Protein AF-A0A915N968-F1 (afdb_monomer)

Secondary structure (DSSP, 8-state):
-----PPPTTTTTTHHHHHHHHHHHSSTTHHHHHHGGG-S---TT----PPPTTSSHHHHHHHHHHHHHHHHHHHHHHS---PPP----HHHHHHHHHHHHHHHHHHHHHHHHHHHHHHHHHHHHHS------------EEEE-TTS-EEEE-----S------PPPPPPPPB-TTT-SBPSEE-TTT--EESSHHHHHHHHHHHHHHHHHHSS-S--------

Organism: Meloidogyne javanica (NCBI:txid6303)

InterPro domains:
  IPR013272 Vps72/YL1, C-terminal [PF08265] (173-201)
  IPR013272 Vps72/YL1, C-terminal [SM00993] (172-201)
  IPR046757 Vps72/YL1, N-terminal [PF05764] (5-59)
  IPR046757 Vps72/YL1, N-terminal [PF05764] (63-140)

Foldseek 3Di:
DDDPDDDDPCPCVCVVVVVVVVVVVVVPPQVVQCPPPPHPDDDPDDDDDDDPPPPCPVVVVVVVVVCVVCVVVVVCVVPPPPPPDDPDDPVRVVVVVVVVVVVVVVVVVVVVVVVVVVVVVVVVVVVPPPDPPPPDQDFDWDQDPVRDTDTPGPPPPPPPPPPPDPPPDDFAAAPPPRHGFPDADPPVRGGHNDPVSVVVVVVVVVVVVVVVPPDDPDPPDPDD

Mean predicted aligned error: 22.7 Å

Structure (mmCIF, N/CA/C/O backbone):
data_AF-A0A915N968-F1
#
_entry.id   AF-A0A915N968-F1
#
loop_
_atom_site.group_PDB
_atom_site.id
_atom_site.type_symbol
_atom_site.label_atom_id
_atom_site.label_alt_id
_atom_site.label_comp_id
_atom_site.label_asym_id
_atom_site.label_entity_id
_atom_site.label_seq_id
_atom_site.pdbx_PDB_ins_code
_atom_site.Cartn_x
_atom_site.Cartn_y
_atom_site.Cartn_z
_atom_site.occupancy
_atom_site.B_iso_or_equiv
_atom_site.auth_seq_id
_atom_site.auth_comp_id
_atom_site.auth_asym_id
_atom_site.auth_atom_id
_atom_site.pdbx_PDB_model_num
ATOM 1 N N . MET A 1 1 ? 1.884 -40.539 34.401 1.00 50.72 1 MET A N 1
ATOM 2 C CA . MET A 1 1 ? 0.466 -40.408 34.812 1.00 50.72 1 MET A CA 1
ATOM 3 C C . MET A 1 1 ? 0.330 -39.145 35.649 1.00 50.72 1 MET A C 1
ATOM 5 O O . MET A 1 1 ? 1.114 -38.974 36.572 1.00 50.72 1 MET A O 1
ATOM 9 N N . VAL A 1 2 ? -0.579 -38.232 35.298 1.00 65.19 2 VAL A N 1
ATOM 10 C CA . VAL A 1 2 ? -0.802 -36.990 36.063 1.00 65.19 2 VAL A CA 1
ATOM 11 C C . VAL A 1 2 ? -1.806 -37.287 37.182 1.00 65.19 2 VAL A C 1
ATOM 13 O O . VAL A 1 2 ? -2.853 -37.861 36.889 1.00 65.19 2 VAL A O 1
ATOM 16 N N . PRO A 1 3 ? -1.521 -36.936 38.448 1.00 71.81 3 PRO A N 1
ATOM 17 C CA . PRO A 1 3 ? -2.416 -37.240 39.559 1.00 71.81 3 PRO A CA 1
ATOM 18 C C . PRO A 1 3 ? -3.743 -36.479 39.426 1.00 71.81 3 PRO A C 1
ATOM 20 O O . PRO A 1 3 ? -3.765 -35.248 39.384 1.00 71.81 3 PRO A O 1
ATOM 23 N N . THR A 1 4 ? -4.857 -37.212 39.400 1.00 79.62 4 THR A N 1
ATOM 24 C CA . THR A 1 4 ? -6.232 -36.688 39.333 1.00 79.62 4 THR A CA 1
ATOM 25 C C . THR A 1 4 ? -6.717 -36.233 40.711 1.00 79.62 4 THR A C 1
ATOM 27 O O . THR A 1 4 ? -7.658 -36.789 41.272 1.00 79.62 4 THR A O 1
ATOM 30 N N . ARG A 1 5 ? -6.042 -35.237 41.295 1.00 84.62 5 ARG A N 1
ATOM 31 C CA . ARG A 1 5 ? -6.455 -34.619 42.565 1.00 84.62 5 ARG A CA 1
ATOM 32 C C . ARG A 1 5 ? -7.069 -33.240 42.340 1.00 84.62 5 ARG A C 1
ATOM 34 O O . ARG A 1 5 ? -6.649 -32.516 41.436 1.00 84.62 5 ARG A O 1
ATOM 41 N N . SER A 1 6 ? -8.012 -32.864 43.202 1.00 82.44 6 SER A N 1
ATOM 42 C CA . SER A 1 6 ? -8.590 -31.515 43.226 1.00 82.44 6 SER A CA 1
ATOM 43 C C . SER A 1 6 ? -7.497 -30.450 43.416 1.00 82.44 6 SER A C 1
ATOM 45 O O . SER A 1 6 ? -6.574 -30.630 44.219 1.00 82.44 6 SER A O 1
ATOM 47 N N . ARG A 1 7 ? -7.559 -29.357 42.642 1.00 85.94 7 ARG A N 1
ATOM 48 C CA . ARG A 1 7 ? -6.603 -28.238 42.711 1.00 85.94 7 ARG A CA 1
ATOM 49 C C . ARG A 1 7 ? -7.112 -27.172 43.678 1.00 85.94 7 ARG A C 1
ATOM 51 O O . ARG A 1 7 ? -8.293 -26.858 43.692 1.00 85.94 7 ARG A O 1
ATOM 58 N N . ARG A 1 8 ? -6.195 -26.589 44.453 1.00 86.31 8 ARG A N 1
ATOM 59 C CA . ARG A 1 8 ? -6.474 -25.417 45.296 1.00 86.31 8 ARG A CA 1
ATOM 60 C C . ARG A 1 8 ? -6.365 -24.148 44.451 1.00 86.31 8 ARG A C 1
ATOM 62 O O . ARG A 1 8 ? -5.399 -24.020 43.704 1.00 86.31 8 ARG A O 1
ATOM 69 N N . GLU A 1 9 ? -7.300 -23.216 44.610 1.00 85.81 9 GLU A N 1
ATOM 70 C CA . GLU A 1 9 ? -7.373 -21.979 43.810 1.00 85.81 9 GLU A CA 1
ATOM 71 C C . GLU A 1 9 ? -6.188 -21.029 44.041 1.00 85.81 9 GLU A C 1
ATOM 73 O O . GLU A 1 9 ? -5.742 -20.346 43.128 1.00 85.81 9 GLU A O 1
ATOM 78 N N . ASN A 1 10 ? -5.631 -21.015 45.253 1.00 85.81 10 ASN A N 1
ATOM 79 C CA . ASN A 1 10 ? -4.554 -20.112 45.667 1.00 85.81 10 ASN A CA 1
ATOM 80 C C . ASN A 1 10 ? -3.161 -20.771 45.702 1.00 85.81 10 ASN A C 1
ATOM 82 O O . ASN A 1 10 ? -2.198 -20.163 46.181 1.00 85.81 10 ASN A O 1
ATOM 86 N N . ALA A 1 11 ? -3.029 -22.015 45.234 1.00 86.88 11 ALA A N 1
ATOM 87 C CA . ALA A 1 11 ? -1.742 -22.699 45.229 1.00 86.88 11 ALA A CA 1
ATOM 88 C C . ALA A 1 11 ? -0.772 -22.016 44.254 1.00 86.88 11 ALA A C 1
ATOM 90 O O . ALA A 1 11 ? -1.052 -21.901 43.067 1.00 86.88 11 ALA A O 1
ATOM 91 N N . GLY A 1 12 ? 0.392 -21.603 44.758 1.00 89.38 12 GLY A N 1
ATOM 92 C CA . GLY A 1 12 ? 1.438 -20.993 43.937 1.00 89.38 12 GLY A CA 1
ATOM 93 C C . GLY A 1 12 ? 1.287 -19.488 43.700 1.00 89.38 12 GLY A C 1
ATOM 94 O O . GLY A 1 12 ? 2.015 -18.955 42.870 1.00 89.38 12 GLY A O 1
ATOM 95 N N . ARG A 1 13 ? 0.414 -18.793 44.447 1.00 90.88 13 ARG A N 1
ATOM 96 C CA . ARG A 1 13 ? 0.145 -17.347 44.294 1.00 90.88 13 ARG A CA 1
ATOM 97 C C . ARG A 1 13 ? 1.405 -16.468 44.218 1.00 90.88 13 ARG A C 1
ATOM 99 O O . ARG A 1 13 ? 1.418 -15.517 43.450 1.00 90.88 13 ARG A O 1
ATOM 106 N N . ASN A 1 14 ? 2.461 -16.828 44.951 1.00 89.69 14 ASN A N 1
ATOM 107 C CA . ASN A 1 14 ? 3.718 -16.069 44.997 1.00 89.69 14 ASN A CA 1
ATOM 108 C C . ASN A 1 14 ? 4.905 -16.821 44.366 1.00 89.69 14 ASN A C 1
ATOM 110 O O . ASN A 1 14 ? 6.025 -16.322 44.391 1.00 89.69 14 ASN A O 1
ATOM 114 N N . MET A 1 15 ? 4.690 -18.013 43.789 1.00 87.44 15 MET A N 1
ATOM 115 C CA . MET A 1 15 ? 5.777 -18.805 43.191 1.00 87.44 15 MET A CA 1
ATOM 116 C C . MET A 1 15 ? 6.421 -18.080 42.014 1.00 87.44 15 MET A C 1
ATOM 118 O O . MET A 1 15 ? 7.631 -18.138 41.848 1.00 87.44 15 MET A O 1
ATOM 122 N N . GLN A 1 16 ? 5.622 -17.358 41.230 1.00 85.75 16 GLN A N 1
ATOM 123 C CA . GLN A 1 16 ? 6.125 -16.568 40.114 1.00 85.75 16 GLN A CA 1
ATOM 124 C C . GLN A 1 16 ? 7.056 -15.440 40.580 1.00 85.75 16 GLN A C 1
ATOM 126 O O . GLN A 1 16 ? 8.112 -15.249 39.988 1.00 85.75 16 GLN A O 1
ATOM 131 N N . GLN A 1 17 ? 6.700 -14.743 41.663 1.00 88.12 17 GLN A N 1
ATOM 132 C CA . GLN A 1 17 ? 7.535 -13.682 42.235 1.00 88.12 17 GLN A CA 1
ATOM 133 C C . GLN A 1 17 ? 8.834 -14.242 42.819 1.00 88.12 17 GLN A C 1
ATOM 135 O O . GLN A 1 17 ? 9.889 -13.655 42.622 1.00 88.12 17 GLN A O 1
ATOM 140 N N . LEU A 1 18 ? 8.773 -15.398 43.487 1.00 85.31 18 LEU A N 1
ATOM 141 C CA . LEU A 1 18 ? 9.958 -16.050 44.050 1.00 85.31 18 LEU A CA 1
ATOM 142 C C . LEU A 1 18 ? 10.923 -16.522 42.959 1.00 85.31 18 LEU A C 1
ATOM 144 O O . LEU A 1 18 ? 12.123 -16.312 43.076 1.00 85.31 18 LEU A O 1
ATOM 148 N N . ILE A 1 19 ? 10.396 -17.109 41.879 1.00 83.44 19 ILE A N 1
ATOM 149 C CA . ILE A 1 19 ? 11.193 -17.510 40.713 1.00 83.44 19 ILE A CA 1
ATOM 150 C C . ILE A 1 19 ? 11.844 -16.279 40.072 1.00 83.44 19 ILE A C 1
ATOM 152 O O . ILE A 1 19 ? 13.041 -16.300 39.819 1.00 83.44 19 ILE A O 1
ATOM 156 N N . GLN A 1 20 ? 11.093 -15.191 39.867 1.00 80.25 20 GLN A N 1
ATOM 157 C CA . GLN A 1 20 ? 11.646 -13.934 39.349 1.00 80.25 20 GLN A CA 1
ATOM 158 C C . GLN A 1 20 ? 12.729 -13.361 40.270 1.00 80.25 20 GLN A C 1
ATOM 160 O O . GLN A 1 20 ? 13.780 -12.957 39.797 1.00 80.25 20 GLN A O 1
ATOM 165 N N . GLN A 1 21 ? 12.530 -13.384 41.588 1.00 80.31 21 GLN A N 1
ATOM 166 C CA . GLN A 1 21 ? 13.525 -12.903 42.545 1.00 80.31 21 GLN A CA 1
ATOM 167 C C . GLN A 1 21 ? 14.803 -13.757 42.546 1.00 80.31 21 GLN A C 1
ATOM 169 O O . GLN A 1 21 ? 15.892 -13.218 42.732 1.00 80.31 21 GLN A O 1
ATOM 174 N N . GLN A 1 22 ? 14.680 -15.072 42.340 1.00 74.81 22 GLN A N 1
ATOM 175 C CA . GLN A 1 22 ? 15.817 -15.982 42.193 1.00 74.81 22 GLN A CA 1
ATOM 176 C C . GLN A 1 22 ? 16.601 -15.669 40.910 1.00 74.81 22 GLN A C 1
ATOM 178 O O . GLN A 1 22 ? 17.815 -15.511 40.956 1.00 74.81 22 GLN A O 1
ATOM 183 N N . LEU A 1 23 ? 15.884 -15.478 39.798 1.00 68.69 23 LEU A N 1
ATOM 184 C CA . LEU A 1 23 ? 16.454 -15.144 38.492 1.00 68.69 23 LEU A CA 1
ATOM 185 C C . LEU A 1 23 ? 17.131 -13.765 38.470 1.00 68.69 23 LEU A C 1
ATOM 187 O O . LEU A 1 23 ? 18.167 -13.616 37.832 1.00 68.69 23 LEU A O 1
ATOM 191 N N . ASN A 1 24 ? 16.587 -12.783 39.194 1.00 65.25 24 ASN A N 1
ATOM 192 C CA . ASN A 1 24 ? 17.197 -11.459 39.352 1.00 65.25 24 ASN A CA 1
ATOM 193 C C . ASN A 1 24 ? 18.453 -11.503 40.248 1.00 65.25 24 ASN A C 1
ATOM 195 O O . ASN A 1 24 ? 19.336 -10.668 40.126 1.00 65.25 24 ASN A O 1
ATOM 199 N N . LYS A 1 25 ? 18.564 -12.469 41.173 1.00 62.88 25 LYS A N 1
ATOM 200 C CA . LYS A 1 25 ? 19.785 -12.667 41.979 1.00 62.88 25 LYS A CA 1
ATOM 201 C C . LYS A 1 25 ? 20.896 -13.385 41.213 1.00 62.88 25 LYS A C 1
ATOM 203 O O . LYS A 1 25 ? 22.060 -13.220 41.562 1.00 62.88 25 LYS A O 1
ATOM 208 N N . GLU A 1 26 ? 20.540 -14.186 40.212 1.00 57.16 26 GLU A N 1
ATOM 209 C CA . GLU A 1 26 ? 21.471 -14.991 39.412 1.00 57.16 26 GLU A CA 1
ATOM 210 C C . GLU A 1 26 ? 22.009 -14.250 38.170 1.00 57.16 26 GLU A C 1
ATOM 212 O O . GLU A 1 26 ? 22.758 -14.831 37.400 1.00 57.16 26 GLU A O 1
ATOM 217 N N . GLY A 1 27 ? 21.715 -12.953 37.994 1.00 53.94 27 GLY A N 1
ATOM 218 C CA . GLY A 1 27 ? 22.382 -12.062 37.026 1.00 53.94 27 GLY A CA 1
ATOM 219 C C . GLY A 1 27 ? 22.059 -12.296 35.542 1.00 53.94 27 GLY A C 1
ATOM 220 O O . GLY A 1 27 ? 22.274 -11.405 34.726 1.00 53.94 27 GLY A O 1
ATOM 221 N N . ASP A 1 28 ? 21.472 -13.439 35.189 1.00 54.16 28 ASP A N 1
ATOM 222 C CA . ASP A 1 28 ? 21.276 -13.853 33.793 1.00 54.16 28 ASP A CA 1
ATOM 223 C C . ASP A 1 28 ? 20.180 -13.073 33.036 1.00 54.16 28 ASP A C 1
ATOM 225 O O . ASP A 1 28 ? 20.108 -13.146 31.810 1.00 54.16 28 ASP A O 1
ATOM 229 N N . ASN A 1 29 ? 19.318 -12.309 33.723 1.00 54.12 29 ASN A N 1
ATOM 230 C CA . ASN A 1 29 ? 18.236 -11.535 33.082 1.00 54.12 29 ASN A CA 1
ATOM 231 C C . ASN A 1 29 ? 18.384 -10.010 33.213 1.00 54.12 29 ASN A C 1
ATOM 233 O O . ASN A 1 29 ? 17.626 -9.264 32.585 1.00 54.12 29 ASN A O 1
ATOM 237 N N . ASP A 1 30 ? 19.370 -9.539 33.975 1.00 62.28 30 ASP A N 1
ATOM 238 C CA . ASP A 1 30 ? 19.540 -8.112 34.257 1.00 62.28 30 ASP A CA 1
ATOM 239 C C . ASP A 1 30 ? 20.295 -7.386 33.141 1.00 62.28 30 ASP A C 1
ATOM 241 O O . ASP A 1 30 ? 20.136 -6.178 32.972 1.00 62.28 30 ASP A O 1
ATOM 245 N N . GLU A 1 31 ? 21.066 -8.099 32.316 1.00 73.25 31 GLU A N 1
ATOM 246 C CA . GLU A 1 31 ? 21.814 -7.479 31.220 1.00 73.25 31 GLU A CA 1
ATOM 247 C C . GLU A 1 31 ? 20.869 -6.885 30.160 1.00 73.25 31 GLU A C 1
ATOM 249 O O . GLU A 1 31 ? 21.033 -5.734 29.756 1.00 73.25 31 GLU A O 1
ATOM 254 N N . PHE A 1 32 ? 19.794 -7.598 29.802 1.00 77.44 32 PHE A N 1
ATOM 255 C CA . PHE A 1 32 ? 18.806 -7.117 28.830 1.00 77.44 32 PHE A CA 1
ATOM 256 C C . PHE A 1 32 ? 18.084 -5.845 29.310 1.00 77.44 32 PHE A C 1
ATOM 258 O O . PHE A 1 32 ? 18.014 -4.858 28.578 1.00 77.44 32 PHE A O 1
ATOM 265 N N . TYR A 1 33 ? 17.586 -5.837 30.551 1.00 72.81 33 TYR A N 1
ATOM 266 C CA . TYR A 1 33 ? 16.884 -4.681 31.128 1.00 72.81 33 TYR A CA 1
ATOM 267 C C . TYR A 1 33 ? 17.823 -3.560 31.594 1.00 72.81 33 TYR A C 1
ATOM 269 O O . TYR A 1 33 ? 17.372 -2.442 31.827 1.00 72.81 33 TYR A O 1
ATOM 277 N N . SER A 1 34 ? 19.126 -3.819 31.700 1.00 79.50 34 SER A N 1
ATOM 278 C CA . SER A 1 34 ? 20.135 -2.782 31.935 1.00 79.50 34 SER A CA 1
ATOM 279 C C . SER A 1 34 ? 20.645 -2.122 30.650 1.00 79.50 34 SER A C 1
ATOM 281 O O . SER A 1 34 ? 21.111 -0.990 30.706 1.00 79.50 34 SER A O 1
ATOM 283 N N . ALA A 1 35 ? 20.540 -2.789 29.496 1.00 81.56 35 ALA A N 1
ATOM 284 C CA . ALA A 1 35 ? 21.045 -2.273 28.223 1.00 81.56 35 ALA A CA 1
ATOM 285 C C . ALA A 1 35 ? 19.956 -1.619 27.353 1.00 81.56 35 ALA A C 1
ATOM 287 O O . ALA A 1 35 ? 20.212 -0.636 26.653 1.00 81.56 35 ALA A O 1
ATOM 288 N N . ILE A 1 36 ? 18.732 -2.153 27.364 1.00 82.12 36 ILE A N 1
ATOM 289 C CA . ILE A 1 36 ? 17.648 -1.667 26.505 1.00 82.12 36 ILE A CA 1
ATOM 290 C C . ILE A 1 36 ? 17.076 -0.346 27.050 1.00 82.12 36 ILE A C 1
ATOM 292 O O . ILE A 1 36 ? 16.766 -0.230 28.231 1.00 82.12 36 ILE A O 1
ATOM 296 N N . TYR A 1 37 ? 16.942 0.654 26.169 1.00 80.44 37 TYR A N 1
ATOM 297 C CA . TYR A 1 37 ? 16.492 2.025 26.478 1.00 80.44 37 TYR A CA 1
ATOM 298 C C . TYR A 1 37 ? 17.327 2.775 27.534 1.00 80.44 37 TYR A C 1
ATOM 300 O O . TYR A 1 37 ? 16.815 3.676 28.185 1.00 80.44 37 TYR A O 1
ATOM 308 N N . GLY A 1 38 ? 18.617 2.446 27.675 1.00 79.75 38 GLY A N 1
ATOM 309 C CA . GLY A 1 38 ? 19.510 3.113 28.635 1.00 79.75 38 GLY A CA 1
ATOM 310 C C . GLY A 1 38 ? 19.522 2.485 30.030 1.00 79.75 38 GLY A C 1
ATOM 311 O O . GLY A 1 38 ? 20.263 2.950 30.890 1.00 79.75 38 GLY A O 1
ATOM 312 N N . GLY A 1 39 ? 18.770 1.398 30.222 1.00 82.12 39 GLY A N 1
ATOM 313 C CA . GLY A 1 39 ? 18.729 0.645 31.466 1.00 82.12 39 GLY A CA 1
ATOM 314 C C . GLY A 1 39 ? 17.674 1.159 32.432 1.00 82.12 39 GLY A C 1
ATOM 315 O O . GLY A 1 39 ? 17.603 2.342 32.735 1.00 82.12 39 GLY A O 1
ATOM 316 N N . PHE A 1 40 ? 16.864 0.248 32.960 1.00 79.75 40 PHE A N 1
ATOM 317 C CA . PHE A 1 40 ? 15.768 0.567 33.881 1.00 79.75 40 PHE A CA 1
ATOM 318 C C . PHE A 1 40 ? 16.245 0.729 35.339 1.00 79.75 40 PHE A C 1
ATOM 320 O O . PHE A 1 40 ? 15.603 0.232 36.263 1.00 79.75 40 PHE A O 1
ATOM 327 N N . LYS A 1 41 ? 17.402 1.367 35.556 1.00 79.00 41 LYS A N 1
ATOM 328 C CA . LYS A 1 41 ? 17.907 1.686 36.900 1.00 79.00 41 LYS A CA 1
ATOM 329 C C . LYS A 1 41 ? 17.490 3.106 37.263 1.00 79.00 41 LYS A C 1
ATOM 331 O O . LYS A 1 41 ? 17.606 3.996 36.430 1.00 79.00 41 LYS A O 1
ATOM 336 N N . GLU A 1 42 ? 17.041 3.303 38.498 1.00 79.44 42 GLU A N 1
ATOM 337 C CA . GLU A 1 42 ? 16.799 4.643 39.039 1.00 79.44 42 GLU A CA 1
ATOM 338 C C . GLU A 1 42 ? 18.125 5.422 39.050 1.00 79.44 42 GLU A C 1
ATOM 340 O O . GLU A 1 42 ? 19.158 4.895 39.475 1.00 79.44 42 GLU A O 1
ATOM 345 N N . VAL A 1 43 ? 18.108 6.647 38.524 1.00 80.88 43 VAL A N 1
ATOM 346 C CA . VAL A 1 43 ? 19.278 7.530 38.420 1.00 80.88 43 VAL A CA 1
ATOM 347 C C . VAL A 1 43 ? 19.108 8.668 39.423 1.00 80.88 43 VAL A C 1
ATOM 349 O O . VAL A 1 43 ? 18.010 9.192 39.574 1.00 80.88 43 VAL A O 1
ATOM 352 N N . ASP A 1 44 ? 20.191 9.094 40.079 1.00 79.06 44 ASP A N 1
ATOM 353 C CA . ASP A 1 44 ? 20.172 10.101 41.158 1.00 79.06 44 ASP A CA 1
ATOM 354 C C . ASP A 1 44 ? 19.693 11.520 40.731 1.00 79.06 44 ASP A C 1
ATOM 356 O O . ASP A 1 44 ? 19.705 12.444 41.543 1.00 79.06 44 ASP A O 1
ATOM 360 N N . GLN A 1 45 ? 19.286 11.716 39.467 1.00 79.25 45 GLN A N 1
ATOM 361 C CA . GLN A 1 45 ? 18.798 12.974 38.870 1.00 79.25 45 GLN A CA 1
ATOM 362 C C . GLN A 1 45 ? 17.679 12.720 37.835 1.00 79.25 45 GLN A C 1
ATOM 364 O O . GLN A 1 45 ? 17.721 13.249 36.725 1.00 79.25 45 GLN A O 1
ATOM 369 N N . ASP A 1 46 ? 16.718 11.853 38.155 1.00 86.25 46 ASP A N 1
ATOM 370 C CA . ASP A 1 46 ? 15.540 11.611 37.310 1.00 86.25 46 ASP A CA 1
ATOM 371 C C . ASP A 1 46 ? 14.395 12.548 37.742 1.00 86.25 46 ASP A C 1
ATOM 373 O O . ASP A 1 46 ? 13.611 12.227 38.637 1.00 86.25 46 ASP A O 1
ATOM 377 N N . ASP A 1 47 ? 14.370 13.760 37.177 1.00 87.00 47 ASP A N 1
ATOM 378 C CA . ASP A 1 47 ? 13.295 14.734 37.407 1.00 87.00 47 ASP A CA 1
ATOM 379 C C . ASP A 1 47 ? 11.986 14.282 36.727 1.00 87.00 47 ASP A C 1
ATOM 381 O O . ASP A 1 47 ? 11.995 13.622 35.684 1.00 87.00 47 ASP A O 1
ATOM 385 N N . ASP A 1 48 ? 10.837 14.682 37.286 1.00 88.69 48 ASP A N 1
ATOM 386 C CA . ASP A 1 48 ? 9.526 14.384 36.701 1.00 88.69 48 ASP A CA 1
ATOM 387 C C . ASP A 1 48 ? 9.432 14.887 35.244 1.00 88.69 48 ASP A C 1
ATOM 389 O O . ASP A 1 48 ? 9.821 16.009 34.916 1.00 88.69 48 ASP A O 1
ATOM 393 N N . PHE A 1 49 ? 8.860 14.073 34.349 1.00 85.62 49 PHE A N 1
ATOM 394 C CA . PHE A 1 49 ? 8.749 14.410 32.926 1.00 85.62 49 PHE A CA 1
ATOM 395 C C . PHE A 1 49 ? 7.954 15.707 32.681 1.00 85.62 49 PHE A C 1
ATOM 397 O O . PHE A 1 49 ? 6.734 15.756 32.866 1.00 85.62 49 PHE A O 1
ATOM 404 N N . GLU A 1 50 ? 8.619 16.729 32.137 1.00 80.31 50 GLU A N 1
ATOM 405 C CA . GLU A 1 50 ? 7.966 17.925 31.605 1.00 80.31 50 GLU A CA 1
ATOM 406 C C . GLU A 1 50 ? 7.623 17.756 30.119 1.00 80.31 50 GLU A C 1
ATOM 408 O O . GLU A 1 50 ? 8.473 17.529 29.256 1.00 80.31 50 GLU A O 1
ATOM 413 N N . SER A 1 51 ? 6.338 17.892 29.793 1.00 73.56 51 SER A N 1
ATOM 414 C CA . SER A 1 51 ? 5.875 17.792 28.408 1.00 73.56 51 SER A CA 1
ATOM 415 C C . SER A 1 51 ? 6.343 18.995 27.571 1.00 73.56 51 SER A C 1
ATOM 417 O O . SER A 1 51 ? 6.191 20.134 28.017 1.00 73.56 51 SER A O 1
ATOM 419 N N . PRO A 1 52 ? 6.815 18.796 26.321 1.00 76.31 52 PRO A N 1
ATOM 420 C CA . PRO A 1 52 ? 7.188 19.896 25.436 1.00 76.31 52 PRO A CA 1
ATOM 421 C C . PRO A 1 52 ? 6.028 20.883 25.201 1.00 76.31 52 PRO A C 1
ATOM 423 O O . PRO A 1 52 ? 4.872 20.447 25.077 1.00 76.31 52 PRO A O 1
ATOM 426 N N . PRO A 1 53 ? 6.321 22.190 25.039 1.00 63.56 53 PRO A N 1
ATOM 427 C CA . PRO A 1 53 ? 5.331 23.274 25.068 1.00 63.56 53 PRO A CA 1
ATOM 428 C C . PRO A 1 53 ? 4.237 23.211 23.985 1.00 63.56 53 PRO A C 1
ATOM 430 O O . PRO A 1 53 ? 3.230 23.895 24.119 1.00 63.56 53 PRO A O 1
ATOM 433 N N . HIS A 1 54 ? 4.369 22.359 22.962 1.00 55.25 54 HIS A N 1
ATOM 434 C CA . HIS A 1 54 ? 3.413 22.234 21.849 1.00 55.25 54 HIS A CA 1
ATOM 435 C C . HIS A 1 54 ? 2.628 20.913 21.794 1.00 55.25 54 HIS A C 1
ATOM 437 O O . HIS A 1 54 ? 1.883 20.684 20.846 1.00 55.25 54 HIS A O 1
ATOM 443 N N . SER A 1 55 ? 2.739 20.040 22.801 1.00 54.19 55 SER A N 1
ATOM 444 C CA . SER A 1 55 ? 1.907 18.819 22.875 1.00 54.19 55 SER A CA 1
ATOM 445 C C . SER A 1 55 ? 0.517 19.055 23.487 1.00 54.19 55 SER A C 1
ATOM 447 O O . SER A 1 55 ? -0.348 18.187 23.418 1.00 54.19 55 SER A O 1
ATOM 449 N N . SER A 1 56 ? 0.287 20.241 24.065 1.00 54.66 56 SER A N 1
ATOM 450 C CA . SER A 1 56 ? -0.896 20.547 24.880 1.00 54.66 56 SER A CA 1
ATOM 451 C C . SER A 1 56 ? -1.914 21.478 24.218 1.00 54.66 56 SER A C 1
ATOM 453 O O . SER A 1 56 ? -3.007 21.654 24.759 1.00 54.66 56 SER A O 1
ATOM 455 N N . ASP A 1 57 ? -1.610 22.037 23.045 1.00 58.88 57 ASP A N 1
ATOM 456 C CA . ASP A 1 57 ? -2.527 22.953 22.361 1.00 58.88 57 ASP A CA 1
ATOM 457 C C . ASP A 1 57 ? -3.795 22.221 21.890 1.00 58.88 57 ASP A C 1
ATOM 459 O O . ASP A 1 57 ? -4.904 22.703 22.117 1.00 58.88 57 ASP A O 1
ATOM 463 N N . ASP A 1 58 ? -3.663 21.005 21.352 1.00 63.00 58 ASP A N 1
ATOM 464 C CA . ASP A 1 58 ? -4.807 20.204 20.895 1.00 63.00 58 ASP A CA 1
ATOM 465 C C . ASP A 1 58 ? -5.680 19.686 22.048 1.00 63.00 58 ASP A C 1
ATOM 467 O O . ASP A 1 58 ? -6.911 19.653 21.946 1.00 63.00 58 ASP A O 1
ATOM 471 N N . GLU A 1 59 ? -5.073 19.287 23.165 1.00 60.22 59 GLU A N 1
ATOM 472 C CA . GLU A 1 59 ? -5.807 18.735 24.305 1.00 60.22 59 GLU A CA 1
ATOM 473 C C . GLU A 1 59 ? -6.492 19.833 25.127 1.00 60.22 59 GLU A C 1
ATOM 475 O O . GLU A 1 59 ? -7.674 19.709 25.466 1.00 60.22 59 GLU A O 1
ATOM 480 N N . ARG A 1 60 ? -5.811 20.967 25.351 1.00 62.31 60 ARG A N 1
ATOM 481 C CA . ARG A 1 60 ? -6.415 22.149 25.986 1.00 62.31 60 ARG A CA 1
ATOM 482 C C . ARG A 1 60 ? -7.522 22.741 25.124 1.00 62.31 60 ARG A C 1
ATOM 484 O O . ARG A 1 60 ? -8.548 23.151 25.667 1.00 62.31 60 ARG A O 1
ATOM 491 N N . LEU A 1 61 ? -7.368 22.755 23.797 1.00 65.94 61 LEU A N 1
ATOM 492 C CA . LEU A 1 61 ? -8.414 23.218 22.885 1.00 65.94 61 LEU A CA 1
ATOM 493 C C . LEU A 1 61 ? -9.651 22.313 22.951 1.00 65.94 61 LEU A C 1
ATOM 495 O O . LEU A 1 61 ? -10.768 22.819 23.052 1.00 65.94 61 LEU A O 1
ATOM 499 N N . ARG A 1 62 ? -9.467 20.986 22.974 1.00 64.38 62 ARG A N 1
ATOM 500 C CA . ARG A 1 62 ? -10.571 20.024 23.140 1.00 64.38 62 ARG A CA 1
ATOM 501 C C . ARG A 1 62 ? -11.272 20.175 24.485 1.00 64.38 62 ARG A C 1
ATOM 503 O O . ARG A 1 62 ? -12.499 20.214 24.518 1.00 64.38 62 ARG A O 1
ATOM 510 N N . GLN A 1 63 ? -10.525 20.310 25.581 1.00 60.75 63 GLN A N 1
ATOM 511 C CA . GLN A 1 63 ? -11.103 20.543 26.910 1.00 60.75 63 GLN A CA 1
ATOM 512 C C . GLN A 1 63 ? -11.870 21.867 26.971 1.00 60.75 63 GLN A C 1
ATOM 514 O O . GLN A 1 63 ? -12.983 21.916 27.496 1.00 60.75 63 GLN A O 1
ATOM 519 N N . LYS A 1 64 ? -11.325 22.929 26.369 1.00 68.6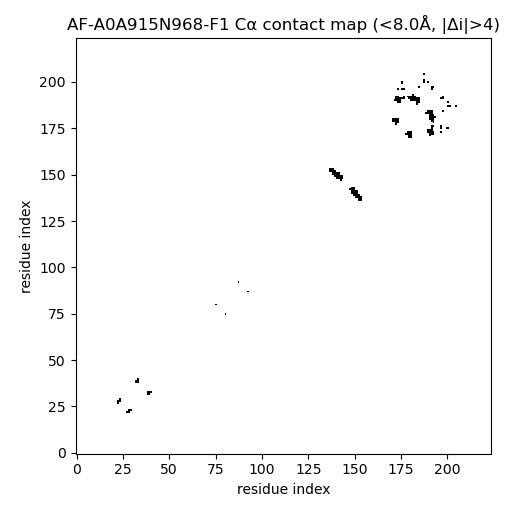9 64 LYS A N 1
ATOM 520 C CA . LYS A 1 64 ? -11.983 24.235 26.292 1.00 68.69 64 LYS A CA 1
ATOM 521 C C . LYS A 1 64 ? -13.274 24.163 25.480 1.00 68.69 64 LYS A C 1
ATOM 523 O O . LYS A 1 64 ? -14.288 24.647 25.963 1.00 68.69 64 LYS A O 1
ATOM 528 N N . GLN A 1 65 ? -13.270 23.492 24.326 1.00 69.75 65 GLN A N 1
ATOM 529 C CA . GLN A 1 65 ? -14.458 23.284 23.485 1.00 69.75 65 GLN A CA 1
ATOM 530 C C . GLN A 1 65 ? -15.531 22.416 24.161 1.00 69.75 65 GLN A C 1
ATOM 532 O O . GLN A 1 65 ? -16.721 22.702 24.027 1.00 69.75 65 GLN A O 1
ATOM 537 N N . MET A 1 66 ? -15.128 21.378 24.901 1.00 58.78 66 MET A N 1
ATOM 538 C CA . MET A 1 66 ? -16.033 20.540 25.701 1.00 58.78 66 MET A CA 1
ATOM 539 C C . MET A 1 66 ? -16.723 21.367 26.789 1.00 58.78 66 MET A C 1
ATOM 541 O O . MET A 1 66 ? -17.948 21.366 26.887 1.00 58.78 66 MET A O 1
ATOM 545 N N . LEU A 1 67 ? -15.947 22.151 27.546 1.00 62.34 67 LEU A N 1
ATOM 546 C CA . LEU A 1 67 ? -16.483 23.077 28.541 1.00 62.34 67 LEU A CA 1
ATOM 547 C C . LEU A 1 67 ? -17.373 24.138 27.885 1.00 62.34 67 LEU A C 1
ATOM 549 O O . LEU A 1 67 ? -18.388 24.499 28.456 1.00 62.34 67 LEU A O 1
ATOM 553 N N . GLU A 1 68 ? -17.046 24.606 26.679 1.00 70.00 68 GLU A N 1
ATOM 554 C CA . GLU A 1 68 ? -17.844 25.576 25.921 1.00 70.00 68 GLU A CA 1
ATOM 555 C C . GLU A 1 68 ? -19.212 25.038 25.485 1.00 70.00 68 GLU A C 1
ATOM 557 O O . GLU A 1 68 ? -20.199 25.766 25.588 1.00 70.00 68 GLU A O 1
ATOM 562 N N . ARG A 1 69 ? -19.285 23.770 25.052 1.00 65.56 69 ARG A N 1
ATOM 563 C CA . ARG A 1 69 ? -20.550 23.089 24.713 1.00 65.56 69 ARG A CA 1
ATOM 564 C C . ARG A 1 69 ? -21.430 22.879 25.940 1.00 65.56 69 ARG A C 1
ATOM 566 O O . ARG A 1 69 ? -22.635 23.107 25.863 1.00 65.56 69 ARG A O 1
ATOM 573 N N . ASP A 1 70 ? -20.821 22.512 27.064 1.00 64.56 70 ASP A N 1
ATOM 574 C CA . ASP A 1 70 ? -21.538 22.131 28.283 1.00 64.56 70 ASP A CA 1
ATOM 575 C 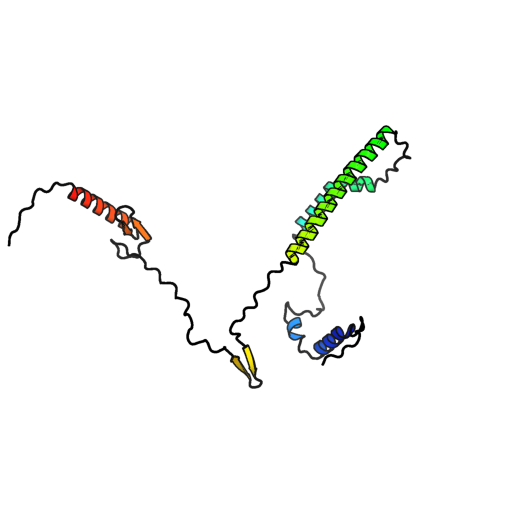C . ASP A 1 70 ? -21.590 23.254 29.334 1.00 64.56 70 ASP A C 1
ATOM 577 O O . ASP A 1 70 ? -22.064 23.041 30.452 1.00 64.56 70 ASP A O 1
ATOM 581 N N . LYS A 1 71 ? -21.169 24.479 28.985 1.00 67.38 71 LYS A N 1
ATOM 582 C CA . LYS A 1 71 ? -21.230 25.682 29.843 1.00 67.38 71 LYS A CA 1
ATOM 583 C C . LYS A 1 71 ? -22.619 25.859 30.452 1.00 67.38 71 LYS A C 1
ATOM 585 O O . LYS A 1 71 ? -22.747 26.111 31.646 1.00 67.38 71 LYS A O 1
ATOM 590 N N . ASN A 1 72 ? -23.660 25.634 29.655 1.00 63.09 72 ASN A N 1
ATOM 591 C CA . ASN A 1 72 ? -25.047 25.730 30.109 1.00 63.09 72 ASN A CA 1
ATOM 592 C C . ASN A 1 72 ? -25.414 24.630 31.119 1.00 63.09 72 ASN A C 1
ATOM 594 O O . ASN A 1 72 ? -26.151 24.893 32.066 1.00 63.09 72 ASN A O 1
ATOM 598 N N . TRP A 1 73 ? -24.873 23.418 30.961 1.00 62.31 73 TRP A N 1
ATOM 599 C CA . TRP A 1 73 ? -25.085 22.307 31.893 1.00 62.31 73 TRP A CA 1
ATOM 600 C C . TRP A 1 73 ? -24.340 22.520 33.219 1.00 62.31 73 TRP A C 1
ATOM 602 O O . TRP A 1 73 ? -24.905 22.299 34.291 1.00 62.31 73 TRP A O 1
ATOM 612 N N . ALA A 1 74 ? -23.104 23.022 33.162 1.00 63.31 74 ALA A N 1
ATOM 613 C CA . ALA A 1 74 ? -22.319 23.360 34.347 1.00 63.31 74 ALA A CA 1
ATOM 614 C C . ALA A 1 74 ? -22.949 24.518 35.148 1.00 63.31 74 ALA A C 1
ATOM 616 O O . ALA A 1 74 ? -23.080 24.421 36.370 1.00 63.31 74 ALA A O 1
ATOM 617 N N . ILE A 1 75 ? -23.418 25.573 34.468 1.00 63.06 75 ILE A N 1
ATOM 618 C CA . ILE A 1 75 ? -24.108 26.715 35.094 1.00 63.06 75 ILE A CA 1
ATOM 619 C C . ILE A 1 75 ? -25.432 26.275 35.738 1.00 63.06 75 ILE A C 1
ATOM 621 O O . ILE A 1 75 ? -25.710 26.658 36.873 1.00 63.06 75 ILE A O 1
ATOM 625 N N . ALA A 1 76 ? -26.216 25.417 35.076 1.00 61.53 76 ALA A N 1
ATOM 626 C CA . ALA A 1 76 ? -27.474 24.886 35.615 1.00 61.53 76 ALA A CA 1
ATOM 627 C C . ALA A 1 76 ? -27.294 23.986 36.854 1.00 61.53 76 ALA A C 1
ATOM 629 O O . ALA A 1 76 ? -28.238 23.795 37.615 1.00 61.53 76 ALA A O 1
ATOM 630 N N . ARG A 1 77 ? -26.097 23.423 37.065 1.00 61.31 77 ARG A N 1
ATOM 631 C CA . ARG A 1 77 ? -25.782 22.571 38.223 1.00 61.31 77 ARG A CA 1
ATOM 632 C C . ARG A 1 77 ? -25.253 23.363 39.421 1.00 61.31 77 ARG A C 1
ATOM 634 O O . ARG A 1 77 ? -25.530 22.992 40.560 1.00 61.31 77 ARG A O 1
ATOM 641 N N . ILE A 1 78 ? -24.485 24.425 39.165 1.00 61.81 78 ILE A N 1
ATOM 642 C CA . ILE A 1 78 ? -23.941 25.327 40.196 1.00 61.81 78 ILE A CA 1
ATOM 643 C C . ILE A 1 78 ? -25.041 26.243 40.732 1.00 61.81 78 ILE A C 1
ATOM 645 O O . ILE A 1 78 ? -25.187 26.394 41.947 1.00 61.81 78 ILE A O 1
ATOM 649 N N . ASN A 1 79 ? -25.867 26.786 39.837 1.00 66.56 79 ASN A N 1
ATOM 650 C CA . ASN A 1 79 ? -27.111 27.432 40.213 1.00 66.56 79 ASN A CA 1
ATOM 651 C C . ASN A 1 79 ? -28.075 26.332 40.653 1.00 66.56 79 ASN A C 1
ATOM 653 O O . ASN A 1 79 ? -28.827 25.812 39.836 1.00 66.56 79 ASN A O 1
ATOM 657 N N . LYS A 1 80 ? -28.040 25.939 41.931 1.00 54.66 80 LYS A N 1
ATOM 658 C CA . LYS A 1 80 ? -29.068 25.100 42.564 1.00 54.66 80 LYS A CA 1
ATOM 659 C C . LYS A 1 80 ? -30.421 25.824 42.500 1.00 54.66 80 LYS A C 1
ATOM 661 O O . LYS A 1 80 ? -30.903 26.329 43.509 1.00 54.66 80 LYS A O 1
ATOM 666 N N . MET A 1 81 ? -31.029 25.908 41.320 1.00 53.53 81 MET A N 1
ATOM 667 C CA . MET A 1 81 ? -32.417 26.307 41.160 1.00 53.53 81 MET A CA 1
ATOM 668 C C . MET A 1 81 ? -33.233 25.267 41.914 1.00 53.53 81 MET A C 1
ATOM 670 O O . MET A 1 81 ? -33.360 24.124 41.473 1.00 53.53 81 MET A O 1
ATOM 674 N N . SER A 1 82 ? -33.735 25.642 43.091 1.00 58.38 82 SER A N 1
ATOM 675 C CA . SER A 1 82 ? -34.737 24.845 43.775 1.00 58.38 82 SER A CA 1
ATOM 676 C C . SER A 1 82 ? -3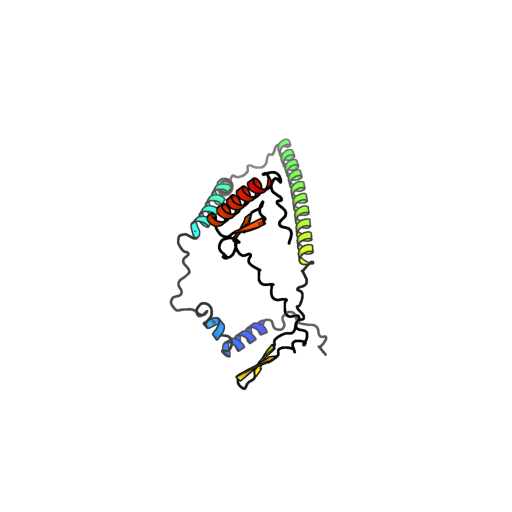5.914 24.727 42.822 1.00 58.38 82 SER A C 1
ATOM 678 O O . SER A 1 82 ? -36.540 25.733 42.480 1.00 58.38 82 SER A O 1
ATOM 680 N N . VAL A 1 83 ? -36.180 23.514 42.346 1.00 58.94 83 VAL A N 1
ATOM 681 C CA . VAL A 1 83 ? -37.411 23.249 41.613 1.00 58.94 83 VAL A CA 1
ATOM 682 C C . VAL A 1 83 ? -38.541 23.537 42.607 1.00 58.94 83 VAL A C 1
ATOM 684 O O . VAL A 1 83 ? -38.543 22.916 43.673 1.00 58.94 83 VAL A O 1
ATOM 687 N N . PRO A 1 84 ? -39.439 24.503 42.339 1.00 63.09 84 PRO A N 1
ATOM 688 C CA . PRO A 1 84 ? -40.580 24.744 43.213 1.00 63.09 84 PRO A CA 1
ATOM 689 C C . PRO A 1 84 ? -41.394 23.452 43.349 1.00 63.09 84 PRO A C 1
ATOM 691 O O . PRO A 1 84 ? -41.396 22.623 42.433 1.00 63.09 84 PRO A O 1
ATOM 694 N N . GLU A 1 85 ? -42.051 23.256 44.496 1.00 61.28 85 GLU A N 1
ATOM 695 C CA . GLU A 1 85 ? -42.884 22.073 44.733 1.00 61.28 85 GLU A CA 1
ATOM 696 C C . GLU A 1 85 ? -43.823 21.825 43.544 1.00 61.28 85 GLU A C 1
ATOM 698 O O . GLU A 1 85 ? -44.475 22.729 43.024 1.00 61.28 85 GLU A O 1
ATOM 703 N N . ASN A 1 86 ? -43.816 20.581 43.065 1.00 62.41 86 ASN A N 1
ATOM 704 C CA . ASN A 1 86 ? -44.398 20.175 41.792 1.00 62.41 86 ASN A CA 1
ATOM 705 C C . ASN A 1 86 ? -45.937 20.216 41.830 1.00 62.41 86 ASN A C 1
ATOM 707 O O . ASN A 1 86 ? -46.578 19.173 41.933 1.00 62.41 86 ASN A O 1
ATOM 711 N N . SER A 1 87 ? -46.543 21.392 41.659 1.00 63.91 87 SER A N 1
ATOM 712 C CA . SER A 1 87 ? -47.928 21.519 41.194 1.00 63.91 87 SER A CA 1
ATOM 713 C C . SER A 1 87 ? -47.947 21.458 39.663 1.00 63.91 87 SER A C 1
ATOM 715 O O . SER A 1 87 ? -48.146 22.438 38.952 1.00 63.91 87 SER A O 1
ATOM 717 N N . CYS A 1 88 ? -47.664 20.277 39.111 1.00 58.09 88 CYS A N 1
ATOM 718 C CA . CYS A 1 88 ? -47.787 20.091 37.671 1.00 58.09 88 CYS A CA 1
ATOM 719 C C . CYS A 1 88 ? -49.264 20.000 37.290 1.00 58.09 88 CYS A C 1
ATOM 721 O O . CYS A 1 88 ? -49.940 19.052 37.688 1.00 58.09 88 CYS A O 1
ATOM 723 N N . ASP A 1 89 ? -49.731 20.914 36.441 1.00 74.38 89 ASP A N 1
ATOM 724 C CA . ASP A 1 89 ? -51.031 20.777 35.792 1.00 74.38 89 ASP A CA 1
ATOM 725 C C . ASP A 1 89 ? -51.166 19.397 35.113 1.00 74.38 89 ASP A C 1
ATOM 727 O O . ASP A 1 89 ? -50.217 18.909 34.478 1.00 74.38 89 ASP A O 1
ATOM 731 N N . PRO A 1 90 ? -52.348 18.758 35.173 1.00 80.00 90 PRO A N 1
ATOM 732 C CA . PRO A 1 90 ? -52.553 17.387 34.697 1.00 80.00 90 PRO A CA 1
ATOM 733 C C . PRO A 1 90 ? -52.270 17.212 33.196 1.00 80.00 90 PRO A C 1
ATOM 735 O O . PRO A 1 90 ? -51.920 16.119 32.748 1.00 80.00 90 PRO A O 1
ATOM 738 N N . LYS A 1 91 ? -52.380 18.284 32.398 1.00 80.94 91 LYS A N 1
ATOM 739 C CA . LYS A 1 91 ? -52.022 18.278 30.969 1.00 80.94 91 LYS A CA 1
ATOM 740 C C . LYS A 1 91 ? -50.507 18.163 30.761 1.00 80.94 91 LYS A C 1
ATOM 742 O O . LYS A 1 91 ? -50.063 17.373 29.932 1.00 80.94 91 LYS A O 1
ATOM 747 N N . THR A 1 92 ? -49.723 18.875 31.562 1.00 83.62 92 THR A N 1
ATOM 748 C CA . THR A 1 92 ? -48.255 18.898 31.494 1.00 83.62 92 THR A CA 1
ATOM 749 C C . THR A 1 92 ? -47.648 17.592 32.023 1.00 83.62 92 THR A C 1
ATOM 751 O O . THR A 1 92 ? -46.645 17.107 31.499 1.00 83.62 92 THR A O 1
ATOM 754 N N . GLN A 1 93 ? -48.296 16.942 32.999 1.00 84.06 93 GLN A N 1
ATOM 755 C CA . GLN A 1 93 ? -47.887 15.617 33.479 1.00 84.06 93 GLN A CA 1
ATOM 756 C C . GLN A 1 93 ? -48.085 14.538 32.406 1.00 84.06 93 GLN A C 1
ATOM 758 O O . GLN A 1 93 ? -47.223 13.679 32.226 1.00 84.06 93 GLN A O 1
ATOM 763 N N . ARG A 1 94 ? -49.194 14.594 31.656 1.00 86.31 94 ARG A N 1
ATOM 764 C CA . ARG A 1 94 ? -49.451 13.663 30.543 1.00 86.31 94 ARG A CA 1
ATOM 765 C C . ARG A 1 94 ? -48.408 13.785 29.441 1.00 86.31 94 ARG A C 1
ATOM 767 O O . ARG A 1 94 ? -47.903 12.763 28.992 1.00 86.31 94 ARG A O 1
ATOM 774 N N . GLN A 1 95 ? -48.040 15.009 29.068 1.00 88.88 95 GLN A N 1
ATOM 775 C CA . GLN A 1 95 ? -46.992 15.250 28.072 1.00 88.88 95 GLN A CA 1
ATOM 776 C C . GLN A 1 95 ? -45.653 14.644 28.507 1.00 88.88 95 GLN A C 1
ATOM 778 O O . GLN A 1 95 ? -45.038 13.918 27.730 1.00 88.88 95 GLN A O 1
ATOM 783 N N . ARG A 1 96 ? -45.258 14.828 29.776 1.00 84.50 96 ARG A N 1
ATOM 784 C CA . ARG A 1 96 ? -44.055 14.184 30.332 1.00 84.50 96 ARG A CA 1
ATOM 785 C C . ARG A 1 96 ? -44.132 12.659 30.300 1.00 84.50 96 ARG A C 1
ATOM 787 O O . ARG A 1 96 ? -43.141 12.004 29.998 1.00 84.50 96 ARG A O 1
ATOM 794 N N . LEU A 1 97 ? -45.293 12.079 30.604 1.00 90.06 97 LEU A N 1
ATOM 795 C CA . LEU A 1 97 ? -45.487 10.626 30.558 1.00 90.06 97 LEU A CA 1
ATOM 796 C C . LEU A 1 97 ? -45.438 10.082 29.123 1.00 90.06 97 LEU A C 1
ATOM 798 O O . LEU A 1 97 ? -44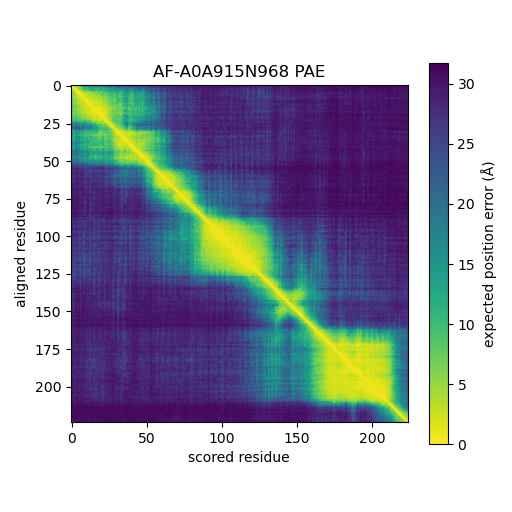.915 8.993 28.902 1.00 90.06 97 LEU A O 1
ATOM 802 N N . GLU A 1 98 ? -45.961 10.814 28.141 1.00 92.94 98 GLU A N 1
ATOM 803 C CA . GLU A 1 98 ? -45.861 10.450 26.724 1.00 92.94 98 GLU A CA 1
ATOM 804 C C . GLU A 1 98 ? -44.433 10.572 26.193 1.00 92.94 98 GLU A C 1
ATOM 806 O O . GLU A 1 98 ? -43.972 9.690 25.469 1.00 92.94 98 GLU A O 1
ATOM 811 N N . GLU A 1 99 ? -43.712 11.621 26.583 1.00 91.94 99 GLU A N 1
ATOM 812 C CA . GLU A 1 99 ? -42.295 11.784 26.267 1.00 91.94 99 GLU A CA 1
ATOM 813 C C . GLU A 1 99 ? -41.464 10.659 26.894 1.00 91.94 99 GLU A C 1
ATOM 815 O O . GLU A 1 99 ? -40.711 9.988 26.192 1.00 91.94 99 GLU A O 1
ATOM 820 N N . ALA A 1 100 ? -41.696 10.343 28.172 1.00 95.38 100 ALA A N 1
ATOM 821 C CA . ALA A 1 100 ? -41.044 9.226 28.850 1.00 95.38 100 ALA A CA 1
ATOM 822 C C . ALA A 1 100 ? -41.318 7.881 28.157 1.00 95.38 100 ALA A C 1
ATOM 824 O O . ALA A 1 100 ? -40.405 7.067 28.019 1.00 95.38 100 ALA A O 1
ATOM 825 N N . LYS A 1 101 ? -42.545 7.649 27.664 1.00 96.31 101 LYS A N 1
ATOM 826 C CA . LYS A 1 101 ? -42.880 6.454 26.867 1.00 96.31 101 LYS A CA 1
ATOM 827 C C . LYS A 1 101 ? -42.105 6.409 25.551 1.00 96.31 101 LYS A C 1
ATOM 829 O O . LYS A 1 101 ? -41.585 5.352 25.202 1.00 96.31 101 LYS A O 1
ATOM 834 N N . LYS A 1 102 ? -41.995 7.531 24.832 1.00 96.69 102 LYS A N 1
ATOM 835 C CA . LYS A 1 102 ? -41.211 7.612 23.586 1.00 96.69 102 LYS A CA 1
ATOM 836 C C . LYS A 1 102 ? -39.732 7.327 23.846 1.00 96.69 102 LYS A C 1
ATOM 838 O O . LYS A 1 102 ? -39.144 6.507 23.145 1.00 96.69 102 LYS A O 1
ATOM 843 N N . THR A 1 103 ? -39.161 7.919 24.893 1.00 93.56 103 THR A N 1
ATOM 844 C CA . THR A 1 103 ? -37.770 7.677 25.299 1.00 93.56 103 THR A CA 1
ATOM 845 C C . THR A 1 103 ? -37.554 6.227 25.727 1.00 93.56 103 THR A C 1
ATOM 847 O O . THR A 1 103 ? -36.549 5.623 25.368 1.00 93.56 103 THR A O 1
ATOM 850 N N . ALA A 1 104 ? -38.513 5.615 26.428 1.00 95.00 104 ALA A N 1
ATOM 851 C CA . ALA A 1 104 ? -38.439 4.202 26.791 1.00 95.00 104 ALA A CA 1
ATOM 852 C C . ALA A 1 104 ? -38.387 3.296 25.550 1.00 95.00 104 ALA A C 1
ATOM 854 O O . ALA A 1 104 ? -37.568 2.380 25.499 1.00 95.00 104 ALA A O 1
ATOM 855 N N . VAL A 1 105 ? -39.198 3.583 24.525 1.00 97.00 105 VAL A N 1
ATOM 856 C CA . VAL A 1 105 ? -39.153 2.857 23.244 1.00 97.00 105 VAL A CA 1
ATOM 857 C C . VAL A 1 105 ? -37.789 3.025 22.571 1.00 97.00 105 VAL A C 1
ATOM 859 O O . VAL A 1 105 ? -37.170 2.028 22.202 1.00 97.00 105 VAL A O 1
ATOM 862 N N . GLN A 1 106 ? -37.266 4.251 22.496 1.00 95.88 106 GLN A N 1
ATOM 863 C CA . GLN A 1 106 ? -35.942 4.524 21.919 1.00 95.88 106 GLN A CA 1
ATOM 864 C C . GLN A 1 106 ? -34.802 3.832 22.686 1.00 95.88 106 GLN A C 1
ATOM 866 O O . GLN A 1 106 ? -33.856 3.330 22.074 1.00 95.88 106 GLN A O 1
ATOM 871 N N . ASN A 1 107 ? -34.899 3.746 24.014 1.00 93.06 107 ASN A N 1
ATOM 872 C CA . ASN A 1 107 ? -33.936 3.034 24.852 1.00 93.06 107 ASN A CA 1
ATOM 873 C C . ASN A 1 107 ? -33.981 1.525 24.594 1.00 93.06 107 ASN A C 1
ATOM 875 O O . ASN A 1 107 ? -32.934 0.899 24.451 1.00 93.06 107 ASN A O 1
ATOM 879 N N . ILE A 1 108 ? -35.181 0.946 24.476 1.00 96.88 108 ILE A N 1
ATOM 880 C CA . ILE A 1 108 ? -35.361 -0.473 24.143 1.00 96.88 108 ILE A CA 1
ATOM 881 C C . ILE A 1 108 ? -34.787 -0.775 22.753 1.00 96.88 108 ILE A C 1
ATOM 883 O O . ILE A 1 108 ? -34.098 -1.778 22.571 1.00 96.88 108 ILE A O 1
ATOM 887 N N . GLU A 1 109 ? -35.040 0.082 21.766 1.00 96.69 109 GLU A N 1
ATOM 888 C CA . GLU A 1 109 ? -34.477 -0.069 20.421 1.00 96.69 109 GLU A CA 1
ATOM 889 C C . GLU A 1 109 ? -32.949 0.045 20.416 1.00 96.69 109 GLU A C 1
ATOM 891 O O . GLU A 1 109 ? -32.269 -0.753 19.767 1.00 96.69 109 GLU A O 1
ATOM 896 N N . SER A 1 110 ? -32.400 0.995 21.175 1.00 95.69 110 SER A N 1
ATOM 897 C CA . SER A 1 110 ? -30.953 1.172 21.324 1.00 95.69 110 SER A CA 1
ATOM 898 C C . SER A 1 110 ? -30.304 -0.040 21.997 1.00 95.69 110 SER A C 1
ATOM 900 O O . SER A 1 110 ? -29.263 -0.510 21.536 1.00 95.69 110 SER A O 1
ATOM 902 N N . LEU A 1 111 ? -30.950 -0.606 23.022 1.00 95.25 111 LEU A N 1
ATOM 903 C CA . LEU A 1 111 ? -30.490 -1.813 23.710 1.00 95.25 111 LEU A CA 1
ATOM 904 C C . LEU A 1 111 ? -30.469 -3.025 22.768 1.00 95.25 111 LEU A C 1
ATOM 906 O O . LEU A 1 111 ? -29.458 -3.718 22.682 1.00 95.25 111 LEU A O 1
ATOM 910 N N . LYS A 1 112 ? -31.526 -3.219 21.969 1.00 96.25 112 LYS A N 1
ATOM 911 C CA . LYS A 1 112 ? -31.583 -4.284 20.951 1.00 9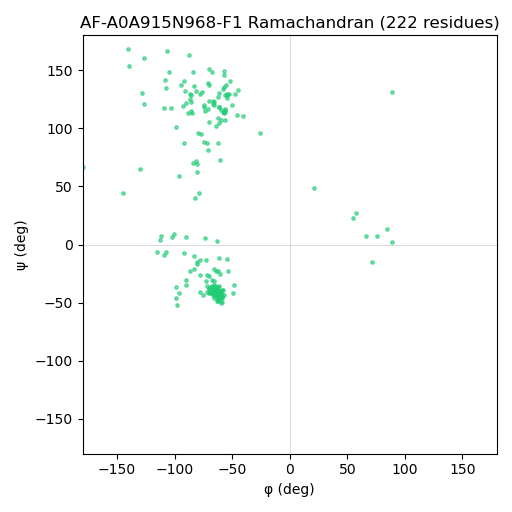6.25 112 LYS A CA 1
ATOM 912 C C . LYS A 1 112 ? -30.470 -4.159 19.908 1.00 96.25 112 LYS A C 1
ATOM 914 O O . LYS A 1 112 ? -29.883 -5.164 19.510 1.00 96.25 112 LYS A O 1
ATOM 919 N N . ARG A 1 113 ? -30.155 -2.939 19.456 1.00 94.56 113 ARG A N 1
ATOM 920 C CA . ARG A 1 113 ? -29.039 -2.700 18.520 1.00 94.56 113 ARG A CA 1
ATOM 921 C C . ARG A 1 113 ? -27.690 -3.043 19.149 1.00 94.56 113 ARG A C 1
ATOM 923 O O . ARG A 1 113 ? -26.845 -3.641 18.487 1.00 94.56 113 ARG A O 1
ATOM 930 N N . PHE A 1 114 ? -27.496 -2.702 20.421 1.00 96.12 114 PHE A N 1
ATOM 931 C CA . PHE A 1 114 ? -26.273 -3.034 21.148 1.00 96.12 114 PHE A CA 1
ATOM 932 C C . PHE A 1 114 ? -26.096 -4.551 21.319 1.00 96.12 114 PHE A C 1
ATOM 934 O O . PHE A 1 114 ? -25.018 -5.079 21.052 1.00 96.12 114 PHE A O 1
ATOM 941 N N . GLU A 1 115 ? -27.165 -5.271 21.666 1.00 95.06 115 GLU A N 1
ATOM 942 C CA . GLU A 1 115 ? -27.152 -6.738 21.746 1.00 95.06 115 GLU A CA 1
ATOM 943 C C . GLU A 1 115 ? -26.772 -7.387 20.409 1.00 95.06 115 GLU A C 1
ATOM 945 O O . GLU A 1 115 ? -25.952 -8.308 20.368 1.00 95.06 115 GLU A O 1
ATOM 950 N N . GLN A 1 116 ? -27.323 -6.885 19.298 1.00 92.94 116 GLN A N 1
ATOM 951 C CA . GLN A 1 116 ? -26.972 -7.357 17.957 1.00 92.94 116 GLN A CA 1
ATOM 952 C C . GLN A 1 116 ? -25.488 -7.132 17.641 1.00 92.94 116 GLN A C 1
ATOM 954 O O . GLN A 1 116 ? -24.829 -8.041 17.130 1.00 92.94 116 GLN A O 1
ATOM 959 N N . PHE A 1 117 ? -24.948 -5.962 17.987 1.00 92.56 117 PHE A N 1
ATOM 960 C CA . PHE A 1 117 ? -23.538 -5.637 17.778 1.00 92.56 117 PHE A CA 1
ATOM 961 C C . PHE A 1 117 ? -22.601 -6.529 18.606 1.00 92.56 117 PHE A C 1
ATOM 963 O O . PHE A 1 117 ? -21.620 -7.057 18.080 1.00 92.56 117 PHE A O 1
ATOM 970 N N . GLU A 1 118 ? -22.918 -6.774 19.878 1.00 93.81 118 GLU A N 1
ATOM 971 C CA . GLU A 1 118 ? -22.148 -7.679 20.739 1.00 93.81 118 GLU A CA 1
ATOM 972 C C . GLU A 1 118 ? -22.179 -9.130 20.227 1.00 93.81 118 GLU A C 1
ATOM 974 O O . GLU A 1 118 ? -21.150 -9.813 20.211 1.00 93.81 118 GLU A O 1
ATOM 979 N N . LEU A 1 119 ? -23.330 -9.605 19.736 1.00 90.75 119 LEU A N 1
ATOM 980 C CA . LEU A 1 119 ? -23.443 -10.925 19.106 1.00 90.75 119 LEU A CA 1
ATOM 981 C C . LEU A 1 119 ? -22.623 -11.021 17.815 1.00 90.75 119 LEU A C 1
ATOM 983 O O . LEU A 1 119 ? -21.980 -12.045 17.569 1.00 90.75 119 LEU A O 1
ATOM 987 N N . GLU A 1 120 ? -22.607 -9.975 16.990 1.00 88.06 120 GLU A N 1
ATOM 988 C CA . GLU A 1 120 ? -21.774 -9.924 15.789 1.00 88.06 120 GLU A CA 1
ATOM 989 C C . GLU A 1 120 ? -20.281 -9.910 16.139 1.00 88.06 120 GLU A C 1
ATOM 991 O O . GLU A 1 120 ? -19.500 -10.666 15.554 1.00 88.06 120 GLU A O 1
ATOM 996 N N . ARG A 1 121 ? -19.882 -9.118 17.139 1.00 88.25 121 ARG A N 1
ATOM 997 C CA . ARG A 1 121 ? -18.509 -9.064 17.652 1.00 88.25 121 ARG A CA 1
ATOM 998 C C . ARG A 1 121 ? -18.055 -10.431 18.160 1.00 88.25 121 ARG A C 1
ATOM 1000 O O . ARG A 1 121 ? -16.982 -10.892 17.771 1.00 88.25 121 ARG A O 1
ATOM 1007 N N . LYS A 1 122 ? -18.895 -11.125 18.937 1.00 88.75 122 LYS A N 1
ATOM 1008 C CA . LYS A 1 122 ? -18.636 -12.501 19.391 1.00 88.75 122 LYS A CA 1
ATOM 1009 C C . LYS A 1 122 ? -18.530 -13.481 18.222 1.00 88.75 122 LYS A C 1
ATOM 1011 O O . LYS A 1 122 ? -17.601 -14.280 18.196 1.00 88.75 122 LYS A O 1
ATOM 1016 N N . LYS A 1 123 ? -19.402 -13.393 17.210 1.00 84.62 123 LYS A N 1
ATOM 1017 C CA . LYS A 1 123 ? -19.313 -14.228 15.994 1.00 84.62 123 LYS A CA 1
ATOM 1018 C C . LYS A 1 123 ? -18.025 -13.975 15.203 1.00 84.62 123 LYS A C 1
ATOM 1020 O O . LYS A 1 123 ? -17.428 -14.925 14.704 1.00 84.62 123 LYS A O 1
ATOM 1025 N N . ARG A 1 124 ? -17.579 -12.719 15.089 1.00 77.38 124 ARG A N 1
ATOM 1026 C CA . ARG A 1 124 ? -16.307 -12.354 14.437 1.00 77.38 124 ARG A CA 1
ATOM 1027 C C . ARG A 1 124 ? -15.098 -12.877 15.219 1.00 77.38 124 ARG A C 1
ATOM 1029 O O . ARG A 1 124 ? -14.166 -13.377 14.603 1.00 77.38 124 ARG A O 1
ATOM 1036 N N . GLN A 1 125 ? -15.138 -12.829 16.552 1.00 73.62 125 GLN A N 1
ATOM 1037 C CA . GLN A 1 125 ? -14.087 -13.383 17.416 1.00 73.62 125 GLN A CA 1
ATOM 1038 C C . GLN A 1 125 ? -14.045 -14.919 17.401 1.00 73.62 125 GLN A C 1
ATOM 1040 O O . GLN A 1 125 ? -12.962 -15.495 17.405 1.00 73.62 125 GLN A O 1
ATOM 1045 N N . GLN A 1 126 ? -15.202 -15.589 17.341 1.00 69.06 126 GLN A N 1
ATOM 1046 C CA . GLN A 1 126 ? -15.288 -17.051 17.215 1.00 69.06 126 GLN A CA 1
ATOM 1047 C C . GLN A 1 126 ? -14.774 -17.548 15.858 1.00 69.06 126 GLN A C 1
ATOM 1049 O O . GLN A 1 126 ? -14.196 -18.628 15.776 1.00 69.06 126 GLN A O 1
ATOM 1054 N N . LYS A 1 127 ? -14.906 -16.738 14.802 1.00 69.44 127 LYS A N 1
ATOM 1055 C CA . LYS A 1 127 ? -14.256 -16.950 13.499 1.00 69.44 127 LYS A CA 1
ATOM 1056 C C . LYS A 1 127 ? -12.783 -16.522 13.529 1.00 69.44 127 LYS A C 1
ATOM 1058 O O . LYS A 1 127 ? -12.314 -15.844 12.615 1.00 69.44 127 LYS A O 1
ATOM 1063 N N . ALA A 1 128 ? -12.053 -16.888 14.582 1.00 65.19 128 ALA A N 1
ATOM 1064 C CA . ALA A 1 128 ? -10.613 -16.697 14.631 1.00 65.19 128 ALA A CA 1
ATOM 1065 C C . ALA A 1 128 ? -10.000 -17.408 13.420 1.00 65.19 128 ALA A C 1
ATOM 1067 O O . ALA A 1 128 ? -10.119 -18.625 13.282 1.00 65.19 128 ALA A O 1
ATOM 1068 N N . ILE A 1 129 ? -9.392 -16.636 12.517 1.00 69.56 129 ILE A N 1
ATOM 1069 C CA . ILE A 1 129 ? -8.685 -17.176 11.357 1.00 69.56 129 ILE A CA 1
ATOM 1070 C C . ILE A 1 129 ? -7.630 -18.137 11.914 1.00 69.56 129 ILE A C 1
ATOM 1072 O O . ILE A 1 129 ? -6.762 -17.686 12.672 1.00 69.56 129 ILE A O 1
ATOM 1076 N N . PRO A 1 130 ? -7.699 -19.447 11.612 1.00 70.44 130 PRO A N 1
ATOM 1077 C CA . PRO A 1 130 ? -6.697 -20.370 12.103 1.00 70.44 130 PRO A CA 1
ATOM 1078 C C . PRO A 1 130 ? -5.360 -19.918 11.526 1.00 70.44 130 PRO A C 1
ATOM 1080 O O . PRO A 1 130 ? -5.187 -19.859 10.307 1.00 70.44 130 PRO A O 1
ATOM 1083 N N . ARG A 1 131 ? -4.417 -19.551 12.402 1.00 66.62 131 ARG A N 1
ATOM 1084 C CA . ARG A 1 131 ? -3.040 -19.303 11.979 1.00 66.62 131 ARG A CA 1
ATOM 1085 C C . ARG A 1 131 ? -2.561 -20.586 11.313 1.00 66.62 131 ARG A C 1
ATOM 1087 O O . ARG A 1 131 ? -2.459 -21.613 11.981 1.00 66.62 131 ARG A O 1
ATOM 1094 N N . GLN A 1 132 ? -2.321 -20.538 10.004 1.00 69.44 132 GLN A N 1
ATOM 1095 C CA . GLN A 1 132 ? -1.714 -21.657 9.301 1.00 69.44 132 GLN A CA 1
ATOM 1096 C C . GLN A 1 132 ? -0.325 -21.863 9.899 1.00 69.44 132 GLN A C 1
ATOM 1098 O O . GLN A 1 132 ? 0.569 -21.035 9.729 1.00 69.44 132 GLN A O 1
ATOM 1103 N N . ILE A 1 133 ? -0.160 -22.947 10.656 1.00 69.50 133 ILE A N 1
ATOM 1104 C CA . ILE A 1 133 ? 1.153 -23.367 11.124 1.00 69.50 133 ILE A CA 1
ATOM 1105 C C . ILE A 1 133 ? 1.885 -23.866 9.883 1.00 69.50 133 ILE A C 1
ATOM 1107 O O . ILE A 1 133 ? 1.553 -24.918 9.338 1.00 69.50 133 ILE A O 1
ATOM 1111 N N . LEU A 1 134 ? 2.836 -23.070 9.396 1.00 67.06 134 LEU A N 1
ATOM 1112 C CA . LEU A 1 134 ? 3.666 -23.433 8.255 1.00 67.06 134 LEU A CA 1
ATOM 1113 C C . LEU A 1 134 ? 4.509 -24.658 8.635 1.00 67.06 134 LEU A C 1
ATOM 1115 O O . LEU A 1 134 ? 5.506 -24.549 9.349 1.00 67.06 134 LEU A O 1
ATOM 1119 N N . HIS A 1 135 ? 4.092 -25.835 8.168 1.00 65.50 135 HIS A N 1
ATOM 1120 C CA . HIS A 1 135 ? 4.840 -27.083 8.302 1.00 65.50 135 HIS A CA 1
ATOM 1121 C C . HIS A 1 135 ? 5.915 -27.138 7.205 1.00 65.50 135 HIS A C 1
ATOM 1123 O O . HIS A 1 135 ? 5.782 -27.834 6.204 1.00 65.50 135 HIS A O 1
ATOM 1129 N N . GLY A 1 136 ? 6.953 -26.316 7.361 1.00 61.47 136 GLY A N 1
ATOM 1130 C CA . GLY A 1 136 ? 8.111 -26.279 6.466 1.00 61.47 136 GLY A CA 1
ATOM 1131 C C . GLY A 1 136 ? 9.357 -26.908 7.096 1.00 61.47 136 GLY A C 1
ATOM 1132 O O . GLY A 1 136 ? 9.387 -27.112 8.315 1.00 61.47 136 GLY A O 1
ATOM 1133 N N . PRO A 1 137 ? 10.400 -27.194 6.294 1.00 68.69 137 PRO A N 1
ATOM 1134 C CA . PRO A 1 137 ? 11.713 -27.535 6.825 1.00 68.69 137 PRO A CA 1
ATOM 1135 C C . PRO A 1 137 ? 12.181 -26.401 7.747 1.00 68.69 137 PRO A C 1
ATOM 1137 O O . PRO A 1 137 ? 12.354 -25.260 7.323 1.00 68.69 137 PRO A O 1
ATOM 1140 N N . ARG A 1 138 ? 12.306 -26.702 9.042 1.00 64.88 138 ARG A N 1
ATOM 1141 C CA . ARG A 1 138 ? 12.722 -25.737 10.060 1.00 64.88 138 ARG A CA 1
ATOM 1142 C C . ARG A 1 138 ? 14.225 -25.812 10.235 1.00 64.88 138 ARG A C 1
ATOM 1144 O O . ARG A 1 138 ? 14.735 -26.846 10.659 1.00 64.88 138 ARG A O 1
ATOM 1151 N N . ILE A 1 139 ? 14.886 -24.696 9.963 1.00 70.81 139 IL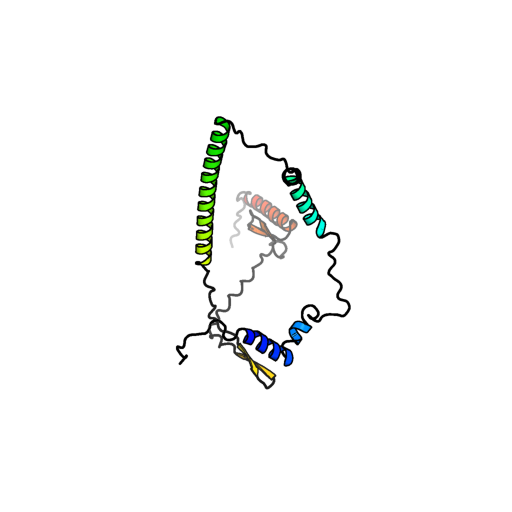E A N 1
ATOM 1152 C CA . ILE A 1 139 ? 16.279 -24.496 10.335 1.00 70.81 139 ILE A CA 1
ATOM 1153 C C . ILE A 1 139 ? 16.338 -24.465 11.864 1.00 70.81 139 ILE A C 1
ATOM 1155 O O . ILE A 1 139 ? 15.656 -23.656 12.496 1.00 70.81 139 ILE A O 1
ATOM 1159 N N . LYS A 1 140 ? 17.098 -25.387 12.457 1.00 68.19 140 LYS A N 1
ATOM 1160 C CA . LYS A 1 140 ? 17.385 -25.383 13.893 1.00 68.19 140 LYS A CA 1
ATOM 1161 C C . LYS A 1 140 ? 18.838 -24.999 14.093 1.00 68.19 140 LYS A C 1
ATOM 1163 O O . LYS A 1 140 ? 19.727 -25.720 13.649 1.00 68.19 140 LYS A O 1
ATOM 1168 N N . GLU A 1 141 ? 19.048 -23.878 14.764 1.00 75.38 141 GLU A N 1
ATOM 1169 C CA . GLU A 1 141 ? 20.361 -23.459 15.234 1.00 75.38 141 GLU A CA 1
ATOM 1170 C C . GLU A 1 141 ? 20.617 -24.085 16.600 1.00 75.38 141 GLU A C 1
ATOM 1172 O O . GLU A 1 141 ? 19.798 -23.964 17.513 1.00 75.38 141 GLU A O 1
ATOM 1177 N N . MET A 1 142 ? 21.734 -24.793 16.733 1.00 71.38 142 MET A N 1
ATOM 1178 C CA . MET A 1 142 ? 22.166 -25.374 17.997 1.00 71.38 142 MET A CA 1
ATOM 1179 C C . MET A 1 142 ? 23.595 -24.923 18.278 1.00 71.38 142 MET A C 1
ATOM 1181 O O . MET A 1 142 ? 24.505 -25.182 17.490 1.00 71.38 142 MET A O 1
ATOM 1185 N N . PHE A 1 143 ? 23.790 -24.251 19.410 1.00 78.06 143 PHE A N 1
ATOM 1186 C CA . PHE A 1 143 ? 25.113 -23.905 19.915 1.00 78.06 143 PHE A CA 1
ATOM 1187 C C . PHE A 1 143 ? 25.601 -25.059 20.785 1.00 78.06 143 PHE A C 1
ATOM 1189 O O . PHE A 1 143 ? 25.006 -25.366 21.817 1.00 78.06 143 PHE A O 1
ATOM 1196 N N . THR A 1 144 ? 26.649 -25.743 20.335 1.00 79.00 144 THR A N 1
ATOM 1197 C CA . THR A 1 144 ? 27.286 -26.804 21.126 1.00 79.00 144 THR A CA 1
ATOM 1198 C C . THR A 1 144 ? 28.293 -26.163 22.082 1.00 79.00 144 THR A C 1
ATOM 1200 O O . THR A 1 144 ? 28.897 -25.152 21.729 1.00 79.00 144 THR A O 1
ATOM 1203 N N . ALA A 1 145 ? 28.498 -26.747 23.267 1.00 77.56 145 ALA A N 1
ATOM 1204 C CA . ALA A 1 145 ? 29.419 -26.234 24.293 1.00 77.56 145 ALA A CA 1
ATOM 1205 C C . ALA A 1 145 ? 30.858 -25.992 23.781 1.00 77.56 145 ALA A C 1
ATOM 1207 O O . ALA A 1 145 ? 31.563 -25.141 24.310 1.00 77.56 145 ALA A O 1
ATOM 1208 N N . ASP A 1 146 ? 31.252 -26.663 22.695 1.00 74.75 146 ASP A N 1
ATOM 1209 C CA . ASP A 1 146 ? 32.532 -26.482 21.996 1.00 74.75 146 ASP A CA 1
ATOM 1210 C C . ASP A 1 146 ? 32.624 -25.174 21.172 1.00 74.75 146 ASP A C 1
ATOM 1212 O O . ASP A 1 146 ? 33.561 -24.996 20.394 1.00 74.75 146 ASP A O 1
ATOM 1216 N N . GLY A 1 147 ? 31.621 -24.290 21.247 1.00 72.56 147 GLY A N 1
ATOM 1217 C CA . GLY A 1 147 ? 31.550 -23.042 20.475 1.00 72.56 147 GLY A CA 1
ATOM 1218 C C . GLY A 1 147 ? 31.181 -23.224 18.996 1.00 72.56 147 GLY A C 1
ATOM 1219 O O . GLY A 1 147 ? 31.212 -22.268 18.223 1.00 72.56 147 GLY A O 1
ATOM 1220 N N . LYS A 1 148 ? 30.819 -24.442 18.573 1.00 64.19 148 LYS A N 1
ATOM 1221 C CA . LYS A 1 148 ? 30.390 -24.732 17.196 1.00 64.19 148 LYS A CA 1
ATOM 1222 C C . LYS A 1 148 ? 28.890 -24.463 17.035 1.00 64.19 148 LYS A C 1
ATOM 1224 O O . LYS A 1 148 ? 28.069 -25.061 17.734 1.00 64.19 148 LYS A O 1
ATOM 1229 N N . HIS A 1 149 ? 28.542 -23.589 16.089 1.00 72.81 149 HIS A N 1
ATOM 1230 C CA . HIS A 1 149 ? 27.165 -23.334 15.648 1.00 72.81 149 HIS A CA 1
ATOM 1231 C C . HIS A 1 149 ? 26.777 -24.365 14.586 1.00 72.81 149 HIS A C 1
ATOM 1233 O O . HIS A 1 149 ? 27.358 -24.406 13.503 1.00 72.81 149 HIS A O 1
ATOM 1239 N N . LEU A 1 150 ? 25.833 -25.243 14.920 1.00 61.50 150 LEU A N 1
ATOM 1240 C CA . LEU A 1 150 ? 25.304 -26.246 14.003 1.00 61.50 150 LEU A CA 1
ATOM 1241 C C . LEU A 1 150 ? 23.938 -25.786 13.501 1.00 61.50 150 LEU A C 1
ATOM 1243 O O . LEU A 1 150 ? 22.989 -25.654 14.274 1.00 61.50 150 LEU A O 1
ATOM 1247 N N . VAL A 1 151 ? 23.840 -25.574 12.192 1.00 67.44 151 VAL A N 1
ATOM 1248 C CA . VAL A 1 151 ? 22.590 -25.266 11.499 1.00 67.44 151 VAL A CA 1
ATOM 1249 C C . VAL A 1 151 ? 22.073 -26.560 10.883 1.00 67.44 151 VAL A C 1
ATOM 1251 O O . VAL A 1 151 ? 22.563 -27.002 9.844 1.00 67.44 151 VAL A O 1
ATOM 1254 N N . LEU A 1 152 ? 21.087 -27.195 11.521 1.00 64.31 152 LEU A N 1
ATOM 1255 C CA . LEU A 1 152 ? 20.416 -28.352 10.931 1.00 64.31 152 LEU A CA 1
ATOM 1256 C C . LEU A 1 152 ? 19.436 -27.835 9.870 1.00 64.31 152 LEU A C 1
ATOM 1258 O O . LEU A 1 152 ? 18.316 -27.426 10.186 1.00 64.31 152 LEU A O 1
ATOM 1262 N N . VAL A 1 153 ? 19.884 -27.803 8.615 1.00 67.44 153 VAL A N 1
ATOM 1263 C CA . VAL A 1 153 ? 19.024 -27.578 7.449 1.00 67.44 153 VAL A CA 1
ATOM 1264 C C . VAL A 1 153 ? 18.462 -28.944 7.054 1.00 67.44 153 VAL A C 1
ATOM 1266 O O . VAL A 1 153 ? 19.248 -29.821 6.699 1.00 67.44 153 VAL A O 1
ATOM 1269 N N . PRO A 1 154 ? 17.139 -29.181 7.147 1.00 64.38 154 PRO A N 1
ATOM 1270 C CA . PRO A 1 154 ? 16.549 -30.414 6.638 1.00 64.38 154 PRO A CA 1
ATOM 1271 C C . PRO A 1 154 ? 16.946 -30.571 5.175 1.00 64.38 154 PRO A C 1
ATOM 1273 O O . PRO A 1 154 ? 16.808 -29.600 4.430 1.00 64.38 154 PRO A O 1
ATOM 1276 N N . GLU A 1 155 ? 17.461 -31.749 4.808 1.00 63.06 155 GLU A N 1
ATOM 1277 C CA . GLU A 1 155 ? 17.916 -32.064 3.453 1.00 63.06 155 GLU A CA 1
ATOM 1278 C C . GLU A 1 155 ? 16.936 -31.480 2.441 1.00 63.06 155 GLU A C 1
ATOM 1280 O O . GLU A 1 155 ? 15.768 -31.878 2.360 1.00 63.06 155 GLU A O 1
ATOM 1285 N N . LEU A 1 156 ? 17.406 -30.459 1.728 1.00 58.19 156 LEU A N 1
ATOM 1286 C CA . LEU A 1 156 ? 16.683 -29.872 0.622 1.00 58.19 156 LEU A CA 1
ATOM 1287 C C . LEU A 1 156 ? 16.489 -31.021 -0.360 1.00 58.19 156 LEU A C 1
ATOM 1289 O O . LEU A 1 156 ? 17.454 -31.520 -0.939 1.00 58.19 156 LEU A O 1
ATOM 1293 N N . LEU A 1 157 ? 15.252 -31.519 -0.448 1.00 55.38 157 LEU A N 1
ATOM 1294 C CA . LEU A 1 157 ? 14.888 -32.567 -1.391 1.00 55.38 157 LEU A CA 1
ATOM 1295 C C . LEU A 1 157 ? 15.508 -32.201 -2.753 1.00 55.38 157 LEU A C 1
ATOM 1297 O O . LEU A 1 157 ? 15.318 -31.060 -3.178 1.00 55.38 157 LEU A O 1
ATOM 1301 N N . PRO A 1 158 ? 16.185 -33.128 -3.463 1.00 58.00 158 PRO A N 1
ATOM 1302 C CA . PRO A 1 158 ? 16.924 -32.846 -4.706 1.00 58.00 158 PRO A CA 1
ATOM 1303 C C . PRO A 1 158 ? 16.109 -32.164 -5.815 1.00 58.00 158 PRO A C 1
ATOM 1305 O O . PRO A 1 158 ? 16.657 -31.677 -6.798 1.00 58.00 158 PRO A O 1
ATOM 1308 N N . ASN A 1 159 ? 14.788 -32.124 -5.657 1.00 56.94 159 ASN A N 1
ATOM 1309 C CA . ASN A 1 159 ? 13.863 -31.396 -6.505 1.00 56.94 159 ASN A CA 1
ATOM 1310 C C . ASN A 1 159 ? 13.534 -30.033 -5.893 1.00 56.94 159 ASN A C 1
ATOM 1312 O O . ASN A 1 159 ? 12.369 -29.705 -5.643 1.00 56.94 159 ASN A O 1
ATOM 1316 N N . GLU A 1 160 ? 14.566 -29.221 -5.676 1.00 61.50 160 GLU A N 1
ATOM 1317 C CA . GLU A 1 160 ? 14.388 -27.784 -5.575 1.00 61.50 160 GLU A CA 1
ATOM 1318 C C . GLU A 1 160 ? 13.704 -27.333 -6.863 1.00 61.50 160 GLU A C 1
ATOM 1320 O O . GLU A 1 160 ? 14.296 -27.299 -7.945 1.00 61.50 160 GLU A O 1
ATOM 1325 N N . LYS A 1 161 ? 12.417 -26.991 -6.768 1.00 63.69 161 LYS A N 1
ATOM 1326 C CA . LYS A 1 161 ? 11.792 -26.135 -7.768 1.00 63.69 161 LYS A CA 1
ATOM 1327 C C . LYS A 1 161 ? 12.538 -24.811 -7.682 1.00 63.69 161 LYS A C 1
ATOM 1329 O O . LYS A 1 161 ? 12.144 -23.934 -6.920 1.00 63.69 161 LYS A O 1
ATOM 1334 N N . LEU A 1 162 ? 13.639 -24.702 -8.426 1.00 64.69 162 LEU A N 1
ATOM 1335 C CA . LEU A 1 162 ? 14.315 -23.449 -8.706 1.00 64.69 162 LEU A CA 1
ATOM 1336 C C . LEU A 1 162 ? 13.204 -22.482 -9.089 1.00 64.69 162 LEU A C 1
ATOM 1338 O O . LEU A 1 162 ? 12.538 -22.688 -10.108 1.00 64.69 162 LEU A O 1
ATOM 1342 N N . PHE A 1 163 ? 12.941 -21.487 -8.239 1.00 70.94 163 PHE A N 1
ATOM 1343 C CA . PHE A 1 163 ? 11.982 -20.446 -8.574 1.00 70.94 163 PHE A CA 1
ATOM 1344 C C . PHE A 1 163 ? 12.370 -19.953 -9.966 1.00 70.94 163 PHE A C 1
ATOM 1346 O O . PHE A 1 163 ? 13.533 -19.569 -10.149 1.00 70.94 163 PHE A O 1
ATOM 1353 N N . PRO A 1 164 ? 11.477 -20.058 -10.971 1.00 77.12 164 PRO A N 1
ATOM 1354 C CA . PRO A 1 164 ? 11.853 -19.750 -12.335 1.00 77.12 164 PRO A CA 1
ATOM 1355 C C . PRO A 1 164 ? 12.360 -18.316 -12.329 1.00 77.12 164 PRO A C 1
ATOM 1357 O O . PRO A 1 164 ? 11.608 -17.392 -12.006 1.00 77.12 164 PRO A O 1
ATOM 1360 N N . LYS A 1 165 ? 13.659 -18.141 -12.609 1.00 78.19 165 LYS A N 1
ATOM 1361 C CA . LYS A 1 165 ? 14.268 -16.812 -12.634 1.00 78.19 165 LYS A CA 1
ATOM 1362 C C . LYS A 1 165 ? 13.402 -15.957 -13.560 1.00 78.19 165 LYS A C 1
ATOM 1364 O O . LYS A 1 165 ? 13.101 -16.419 -14.668 1.00 78.19 165 LYS A O 1
ATOM 1369 N N . PRO A 1 166 ? 12.965 -14.757 -13.134 1.00 82.75 166 PRO A N 1
ATOM 1370 C CA . PRO A 1 166 ? 12.145 -13.920 -13.992 1.00 82.75 166 PRO A CA 1
ATOM 1371 C C . PRO A 1 166 ? 12.898 -13.722 -15.307 1.00 82.75 166 PRO A C 1
ATOM 1373 O O . PRO A 1 166 ? 14.079 -13.359 -15.304 1.00 82.75 166 PRO A O 1
ATOM 1376 N N . LYS A 1 167 ? 12.240 -14.034 -16.430 1.00 82.19 167 LYS A N 1
ATOM 1377 C CA . LYS A 1 167 ? 12.853 -13.892 -17.754 1.00 82.19 167 LYS A CA 1
ATOM 1378 C C . LYS A 1 167 ? 13.345 -12.451 -17.894 1.00 82.19 167 LYS A C 1
ATOM 1380 O O . LYS A 1 167 ? 12.594 -11.511 -17.621 1.00 82.19 167 LYS A O 1
ATOM 1385 N N . LYS A 1 168 ? 14.613 -12.275 -18.282 1.00 83.00 168 LYS A N 1
ATOM 1386 C CA . LYS A 1 168 ? 15.171 -10.942 -18.540 1.00 83.00 168 LYS A CA 1
ATOM 1387 C C . LYS A 1 168 ? 14.320 -10.275 -19.622 1.00 83.00 168 LYS A C 1
ATOM 1389 O O . LYS A 1 168 ? 13.987 -10.913 -20.616 1.00 83.00 168 LYS A O 1
ATOM 1394 N N . ARG A 1 169 ? 13.940 -9.011 -19.414 1.00 79.50 169 ARG A N 1
ATOM 1395 C CA . ARG A 1 169 ? 13.174 -8.253 -20.411 1.00 79.50 169 ARG A CA 1
ATOM 1396 C C . ARG A 1 169 ? 14.062 -8.026 -21.634 1.00 79.50 169 ARG A C 1
ATOM 1398 O O . ARG A 1 169 ? 15.131 -7.436 -21.507 1.00 79.50 169 ARG A O 1
ATOM 1405 N N . GLU A 1 170 ? 13.627 -8.497 -22.796 1.00 84.25 170 GLU A N 1
ATOM 1406 C CA . GLU A 1 170 ? 14.289 -8.211 -24.068 1.00 84.25 170 GLU A CA 1
ATOM 1407 C C . GLU A 1 170 ? 13.982 -6.763 -24.471 1.00 84.25 170 GLU A C 1
ATOM 1409 O O . GLU A 1 170 ? 12.822 -6.376 -24.634 1.00 84.25 170 GLU A O 1
ATOM 1414 N N . PHE A 1 171 ? 15.019 -5.933 -24.589 1.00 84.56 171 PHE A N 1
ATOM 1415 C CA . PHE A 1 171 ? 14.869 -4.552 -25.040 1.00 84.56 171 PHE A CA 1
ATOM 1416 C C . PHE A 1 171 ? 14.903 -4.508 -26.567 1.00 84.56 171 PHE A C 1
ATOM 1418 O O . PHE A 1 171 ? 15.834 -5.012 -27.191 1.00 84.56 171 PHE A O 1
ATOM 1425 N N . ARG A 1 172 ? 13.903 -3.865 -27.178 1.00 90.56 172 ARG A N 1
ATOM 1426 C CA . ARG A 1 172 ? 13.912 -3.599 -28.622 1.00 90.56 172 ARG A CA 1
ATOM 1427 C C . ARG A 1 172 ? 15.018 -2.598 -28.947 1.0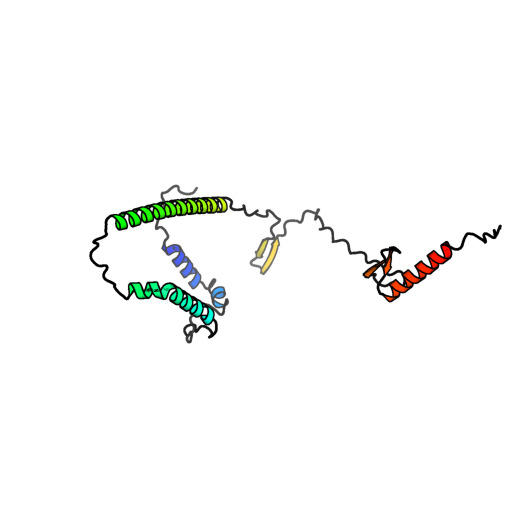0 90.56 172 ARG A C 1
ATOM 1429 O O . ARG A 1 172 ? 15.304 -1.713 -28.143 1.00 90.56 172 ARG A O 1
ATOM 1436 N N . VAL A 1 173 ? 15.607 -2.706 -30.130 1.00 95.19 173 VAL A N 1
ATOM 1437 C CA . VAL A 1 173 ? 16.678 -1.816 -30.595 1.00 95.19 173 VAL A CA 1
ATOM 1438 C C . VAL A 1 173 ? 16.135 -0.887 -31.676 1.00 95.19 173 VAL A C 1
ATOM 1440 O O . VAL A 1 173 ? 15.408 -1.323 -32.559 1.00 95.19 173 VAL A O 1
ATOM 1443 N N . CYS A 1 174 ? 16.464 0.400 -31.590 1.00 95.88 174 CYS A N 1
ATOM 1444 C CA . CYS A 1 174 ? 16.059 1.441 -32.527 1.00 95.88 174 CYS A CA 1
ATOM 1445 C C . CYS A 1 174 ? 16.611 1.173 -33.930 1.00 95.88 174 CYS A C 1
ATOM 1447 O O . CYS A 1 174 ? 17.829 1.086 -34.094 1.00 95.88 174 CYS A O 1
ATOM 1449 N N . SER A 1 175 ? 15.742 1.161 -34.941 1.00 93.75 175 SER A N 1
ATOM 1450 C CA . SER A 1 175 ? 16.112 0.844 -36.329 1.00 93.75 175 SER A CA 1
ATOM 1451 C C . SER A 1 175 ? 17.082 1.841 -36.977 1.00 93.75 175 SER A C 1
ATOM 1453 O O . SER A 1 175 ? 17.777 1.481 -37.915 1.00 93.75 175 SER A O 1
ATOM 1455 N N . VAL A 1 176 ? 17.151 3.085 -36.485 1.00 95.06 176 VAL A N 1
ATOM 1456 C CA . VAL A 1 176 ? 18.034 4.130 -37.048 1.00 95.06 176 VAL A CA 1
ATOM 1457 C C . VAL A 1 176 ? 19.356 4.241 -36.288 1.00 95.06 176 VAL A C 1
ATOM 1459 O O . VAL A 1 176 ? 20.405 4.430 -36.888 1.00 95.06 176 VAL A O 1
ATOM 1462 N N . LYS A 1 177 ? 19.314 4.175 -34.949 1.00 94.06 177 LYS A N 1
ATOM 1463 C CA . LYS A 1 177 ? 20.467 4.500 -34.084 1.00 94.06 177 LYS A CA 1
ATOM 1464 C C . LYS A 1 177 ? 21.111 3.297 -33.394 1.00 94.06 177 LYS A C 1
ATOM 1466 O O . LYS A 1 177 ? 22.102 3.492 -32.701 1.00 94.06 177 LYS A O 1
ATOM 1471 N N . GLY A 1 178 ? 20.518 2.104 -33.461 1.00 92.75 178 GLY A N 1
ATOM 1472 C CA . GLY A 1 178 ? 21.044 0.916 -32.774 1.00 92.75 178 GLY A CA 1
ATOM 1473 C C . GLY A 1 178 ? 21.011 0.978 -31.235 1.00 92.75 178 GLY A C 1
ATOM 1474 O O . GLY A 1 178 ? 21.553 0.103 -30.571 1.00 92.75 178 GLY A O 1
ATOM 1475 N N . LYS A 1 179 ? 20.385 2.003 -30.641 1.00 92.75 179 LYS A N 1
ATOM 1476 C CA . LYS A 1 179 ? 20.220 2.162 -29.182 1.00 92.75 179 LYS A CA 1
ATOM 1477 C C . LYS A 1 179 ? 18.956 1.459 -28.691 1.00 92.75 179 LYS A C 1
ATOM 1479 O O . LYS A 1 179 ? 18.063 1.206 -29.496 1.00 92.75 179 LYS A O 1
ATOM 1484 N N . SER A 1 180 ? 18.824 1.210 -27.387 1.00 95.06 180 SER A N 1
ATOM 1485 C CA . SER A 1 180 ? 17.568 0.688 -26.832 1.00 95.06 180 SER A CA 1
ATOM 1486 C C . SER A 1 180 ? 16.392 1.609 -27.184 1.00 95.06 180 SER A C 1
ATOM 1488 O O . SER A 1 180 ? 16.446 2.831 -27.028 1.00 95.06 180 SER A O 1
ATOM 1490 N N . ALA A 1 181 ? 15.338 1.021 -27.736 1.00 95.06 181 ALA A N 1
ATOM 1491 C CA . ALA A 1 181 ? 14.149 1.733 -28.153 1.00 95.06 181 ALA A CA 1
ATOM 1492 C C . ALA A 1 181 ? 13.236 1.976 -26.956 1.00 95.06 181 ALA A C 1
ATOM 1494 O O . ALA A 1 181 ? 12.943 1.065 -26.181 1.00 95.06 181 ALA A O 1
ATOM 1495 N N . ARG A 1 182 ? 12.773 3.220 -26.832 1.00 93.69 182 ARG A N 1
ATOM 1496 C CA . ARG A 1 182 ? 11.830 3.634 -25.790 1.00 93.69 182 ARG A CA 1
ATOM 1497 C C . ARG A 1 182 ? 10.383 3.470 -26.245 1.00 93.69 182 ARG A C 1
ATOM 1499 O O . ARG A 1 182 ? 9.520 3.202 -25.420 1.00 93.69 182 ARG A O 1
ATOM 1506 N N . TYR A 1 183 ? 10.135 3.609 -27.547 1.00 94.62 183 TYR A N 1
ATOM 1507 C CA . TYR A 1 183 ? 8.797 3.632 -28.132 1.00 94.62 183 TYR A CA 1
ATOM 1508 C C . TYR A 1 183 ? 8.751 2.861 -29.456 1.00 94.62 183 TYR A C 1
ATOM 1510 O O . TYR A 1 183 ? 9.785 2.496 -30.023 1.00 94.62 183 TYR A O 1
ATOM 1518 N N . MET A 1 184 ? 7.537 2.611 -29.946 1.00 96.12 184 MET A N 1
ATOM 1519 C CA . MET A 1 184 ? 7.259 1.939 -31.215 1.00 96.12 184 MET A CA 1
ATOM 1520 C C . MET A 1 184 ? 6.295 2.805 -32.022 1.00 96.12 184 MET A C 1
ATOM 1522 O O . MET A 1 184 ? 5.287 3.256 -31.481 1.00 96.12 184 MET A O 1
ATOM 1526 N N . ASP A 1 185 ? 6.610 3.068 -33.290 1.00 94.69 185 ASP A N 1
ATOM 1527 C CA . ASP A 1 185 ? 5.729 3.861 -34.155 1.00 94.69 185 ASP A CA 1
ATOM 1528 C C . ASP A 1 185 ? 4.460 3.046 -34.482 1.00 94.69 185 ASP A C 1
ATOM 1530 O O . ASP A 1 185 ? 4.588 1.936 -35.006 1.00 94.69 185 ASP A O 1
ATOM 1534 N N . PRO A 1 186 ? 3.240 3.546 -34.202 1.00 95.94 186 PRO A N 1
ATOM 1535 C CA . PRO A 1 186 ? 2.000 2.815 -34.469 1.00 95.94 186 PRO A CA 1
ATOM 1536 C C . PRO A 1 186 ? 1.772 2.505 -35.952 1.00 95.94 186 PRO A C 1
ATOM 1538 O O . PRO A 1 186 ? 1.039 1.566 -36.260 1.00 95.94 186 PRO A O 1
ATOM 1541 N N . ILE A 1 187 ? 2.385 3.265 -36.866 1.00 94.44 187 ILE A N 1
ATOM 1542 C CA . ILE A 1 187 ? 2.135 3.111 -38.301 1.00 94.44 187 ILE A CA 1
ATOM 1543 C C . ILE A 1 187 ? 3.216 2.250 -38.957 1.00 94.44 187 ILE A C 1
ATOM 1545 O O . ILE A 1 187 ? 2.882 1.259 -39.598 1.00 94.44 187 ILE A O 1
ATOM 1549 N N . THR A 1 188 ? 4.504 2.559 -38.766 1.00 93.62 188 THR A N 1
ATOM 1550 C CA . THR A 1 188 ? 5.583 1.720 -39.335 1.00 93.62 188 THR A CA 1
ATOM 1551 C C . THR A 1 188 ? 5.899 0.473 -38.515 1.00 93.62 188 THR A C 1
ATOM 1553 O O . THR A 1 188 ? 6.599 -0.410 -39.001 1.00 93.62 188 THR A O 1
ATOM 1556 N N . ARG A 1 189 ? 5.431 0.390 -37.261 1.00 93.69 189 ARG A N 1
ATOM 1557 C CA . ARG A 1 189 ? 5.802 -0.664 -36.299 1.00 93.69 189 ARG A CA 1
ATOM 1558 C C . ARG A 1 189 ? 7.315 -0.785 -36.082 1.00 93.69 189 ARG A C 1
ATOM 1560 O O . ARG A 1 189 ? 7.792 -1.817 -35.613 1.00 93.69 189 ARG A O 1
ATOM 1567 N N . LEU A 1 190 ? 8.073 0.275 -36.363 1.00 95.19 190 LEU A N 1
ATOM 1568 C CA . LEU A 1 190 ? 9.508 0.307 -36.119 1.00 95.19 190 LEU A CA 1
ATOM 1569 C C . LEU A 1 190 ? 9.809 0.859 -34.713 1.00 95.19 190 LEU A C 1
ATOM 1571 O O . LEU A 1 190 ? 9.250 1.886 -34.310 1.00 95.19 190 LEU A O 1
ATOM 1575 N N . PRO A 1 191 ? 10.671 0.182 -33.935 1.00 97.00 191 PRO A N 1
ATOM 1576 C CA . PRO A 1 191 ? 11.125 0.673 -32.639 1.00 97.00 191 PRO A CA 1
ATOM 1577 C C . PRO A 1 191 ? 12.075 1.874 -32.799 1.00 97.00 191 PRO A C 1
ATOM 1579 O O . PRO A 1 191 ? 12.968 1.863 -33.648 1.00 97.00 191 PRO A O 1
ATOM 1582 N N . TYR A 1 192 ? 11.932 2.897 -31.950 1.00 96.19 192 TYR A N 1
ATOM 1583 C CA . TYR A 1 192 ? 12.801 4.079 -31.951 1.00 96.19 192 TYR A CA 1
ATOM 1584 C C . TYR A 1 192 ? 13.170 4.572 -30.542 1.00 96.19 192 TYR A C 1
ATOM 1586 O O . TYR A 1 192 ? 12.469 4.339 -29.557 1.00 96.19 192 TYR A O 1
ATOM 1594 N N . ALA A 1 193 ? 14.322 5.241 -30.442 1.00 96.81 193 ALA A N 1
ATOM 1595 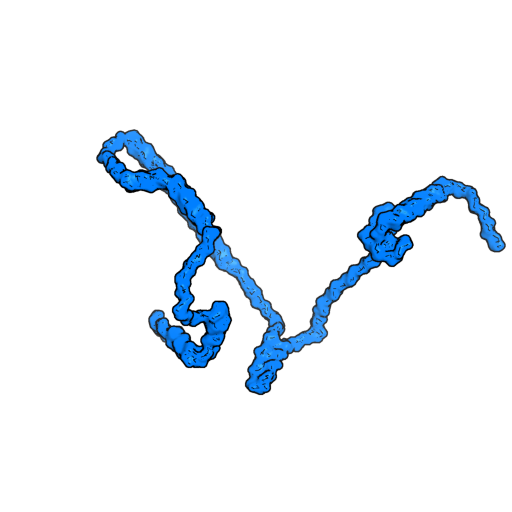C CA . ALA A 1 193 ? 14.868 5.751 -29.178 1.00 96.81 193 ALA A CA 1
ATOM 1596 C C . ALA A 1 193 ? 14.573 7.246 -28.951 1.00 96.81 193 ALA A C 1
ATOM 1598 O O . ALA A 1 193 ? 14.131 7.624 -27.869 1.00 96.81 193 ALA A O 1
ATOM 1599 N N . ASP A 1 194 ? 14.776 8.073 -29.983 1.00 95.38 194 ASP A N 1
ATOM 1600 C CA . ASP A 1 194 ? 14.707 9.539 -29.914 1.00 95.38 194 ASP A CA 1
ATOM 1601 C C . ASP A 1 194 ? 13.748 10.107 -30.968 1.00 95.38 194 ASP A C 1
ATOM 1603 O O . ASP A 1 194 ? 13.527 9.490 -32.012 1.00 95.38 194 ASP A O 1
ATOM 1607 N N . VAL A 1 195 ? 13.291 11.347 -30.768 1.00 95.81 195 VAL A N 1
ATOM 1608 C CA . VAL A 1 195 ? 12.431 12.074 -31.725 1.00 95.81 195 VAL A CA 1
ATOM 1609 C C . VAL A 1 195 ? 13.081 12.208 -33.109 1.00 95.81 195 VAL A C 1
ATOM 1611 O O . VAL A 1 195 ? 12.417 12.010 -34.121 1.00 95.81 195 VAL A O 1
ATOM 1614 N N . LYS A 1 196 ? 14.399 12.453 -33.176 1.00 96.38 196 LYS A N 1
ATOM 1615 C CA . LYS A 1 196 ? 15.133 12.511 -34.457 1.00 96.38 196 LYS A CA 1
ATOM 1616 C C . LYS A 1 196 ? 15.035 11.194 -35.238 1.00 96.38 196 LYS A C 1
ATOM 1618 O O . LYS A 1 196 ? 14.864 11.214 -36.447 1.00 96.38 196 LYS A O 1
ATOM 1623 N N . ALA A 1 197 ? 15.114 10.053 -34.546 1.00 96.81 197 ALA A N 1
ATOM 1624 C CA . ALA A 1 197 ? 14.981 8.744 -35.187 1.00 96.81 197 ALA A CA 1
ATOM 1625 C C . ALA A 1 197 ? 13.548 8.507 -35.688 1.00 96.81 197 ALA A C 1
ATOM 1627 O O . ALA A 1 197 ? 13.369 7.966 -36.774 1.00 96.81 197 ALA A O 1
ATOM 1628 N N . PHE A 1 198 ? 12.541 8.958 -34.933 1.00 96.81 198 PHE A N 1
ATOM 1629 C CA . PHE A 1 198 ? 11.142 8.914 -35.359 1.00 96.81 198 PHE A CA 1
ATOM 1630 C C . PHE A 1 198 ? 10.895 9.722 -36.643 1.00 96.81 198 PHE A C 1
ATOM 1632 O O . PHE A 1 198 ? 10.256 9.215 -37.561 1.00 96.81 198 PHE A O 1
ATOM 1639 N N . GLN A 1 199 ? 11.449 10.936 -36.746 1.00 97.12 199 GLN A N 1
ATOM 1640 C CA . GLN A 1 199 ? 11.360 11.756 -37.963 1.00 97.12 199 GLN A CA 1
ATOM 1641 C C . GLN A 1 199 ? 11.970 11.037 -39.167 1.00 97.12 199 GLN A C 1
ATOM 1643 O O . GLN A 1 199 ? 11.297 10.869 -40.177 1.00 97.12 199 GLN A O 1
ATOM 1648 N N . THR A 1 200 ? 13.189 10.503 -39.026 1.00 96.88 200 THR A N 1
ATOM 1649 C CA . THR A 1 200 ? 13.847 9.735 -40.095 1.00 96.88 200 THR A CA 1
ATOM 1650 C C . THR A 1 200 ? 13.005 8.542 -40.553 1.00 96.88 200 THR A C 1
ATOM 1652 O O . THR A 1 200 ? 12.860 8.323 -41.753 1.00 96.88 200 THR A O 1
ATOM 1655 N N . ILE A 1 201 ? 12.411 7.797 -39.613 1.00 95.81 201 ILE A N 1
ATOM 1656 C CA . ILE A 1 201 ? 11.516 6.672 -39.917 1.00 95.81 201 ILE A CA 1
ATOM 1657 C C . ILE A 1 201 ? 10.288 7.145 -40.707 1.00 95.81 201 ILE A C 1
ATOM 1659 O O . ILE A 1 201 ? 9.933 6.544 -41.720 1.00 95.81 201 ILE A O 1
ATOM 1663 N N . ARG A 1 202 ? 9.639 8.231 -40.273 1.00 95.75 202 ARG A N 1
ATOM 1664 C CA . ARG A 1 202 ? 8.414 8.735 -40.904 1.00 95.75 202 ARG A CA 1
ATOM 1665 C C . ARG A 1 202 ? 8.674 9.372 -42.269 1.00 95.75 202 ARG A C 1
ATOM 1667 O O . ARG A 1 202 ? 7.858 9.208 -43.171 1.00 95.75 202 ARG A O 1
ATOM 1674 N N . ASP A 1 203 ? 9.803 10.050 -42.437 1.00 95.62 203 ASP A N 1
ATOM 1675 C CA . ASP A 1 203 ? 10.217 10.647 -43.708 1.00 95.62 203 ASP A CA 1
ATOM 1676 C C . ASP A 1 203 ? 10.579 9.573 -44.736 1.00 95.62 203 ASP A C 1
ATOM 1678 O O . ASP A 1 203 ? 10.162 9.662 -45.891 1.00 95.62 203 ASP A O 1
ATOM 1682 N N . ALA A 1 204 ? 11.287 8.520 -44.313 1.00 95.06 204 ALA A N 1
ATOM 1683 C CA . ALA A 1 204 ? 11.539 7.353 -45.154 1.00 95.06 204 ALA A CA 1
ATOM 1684 C C . ALA A 1 204 ? 10.227 6.662 -45.554 1.00 95.06 204 ALA A C 1
ATOM 1686 O O . ALA A 1 204 ? 10.030 6.351 -46.724 1.00 95.06 204 ALA A O 1
ATOM 1687 N N . TYR A 1 205 ? 9.294 6.502 -44.611 1.00 94.62 205 TYR A N 1
ATOM 1688 C CA . TYR A 1 205 ? 7.981 5.918 -44.884 1.00 94.62 205 TYR A CA 1
ATOM 1689 C C . TYR A 1 205 ? 7.142 6.754 -45.862 1.00 94.62 205 TYR A C 1
ATOM 1691 O O . TYR A 1 205 ? 6.484 6.201 -46.736 1.00 94.62 205 TYR A O 1
ATOM 1699 N N . ARG A 1 206 ? 7.185 8.090 -45.766 1.00 94.88 206 ARG A N 1
ATOM 1700 C CA . ARG A 1 206 ? 6.525 8.979 -46.739 1.00 94.88 206 ARG A CA 1
ATOM 1701 C C . ARG A 1 206 ? 7.102 8.800 -48.137 1.00 94.88 206 ARG A C 1
ATOM 1703 O O . ARG A 1 206 ? 6.338 8.665 -49.082 1.00 94.88 206 ARG A O 1
ATOM 1710 N N . LYS A 1 207 ? 8.433 8.772 -48.262 1.00 93.56 207 LYS A N 1
ATOM 1711 C CA . LYS A 1 207 ? 9.109 8.529 -49.546 1.00 93.56 207 LYS A CA 1
ATOM 1712 C C . LYS A 1 207 ? 8.743 7.166 -50.124 1.00 93.56 207 LYS A C 1
ATOM 1714 O O . LYS A 1 207 ? 8.476 7.085 -51.312 1.00 93.56 207 LYS A O 1
ATOM 1719 N N . PHE A 1 208 ? 8.681 6.142 -49.274 1.00 90.75 208 PHE A N 1
ATOM 1720 C CA . PHE A 1 208 ? 8.269 4.793 -49.649 1.00 90.75 208 PHE A CA 1
ATOM 1721 C C . PHE A 1 208 ? 6.840 4.762 -50.207 1.00 90.75 208 PHE A C 1
ATOM 1723 O O . PHE A 1 208 ? 6.636 4.286 -51.317 1.00 90.75 208 PHE A O 1
ATOM 1730 N N . ILE A 1 209 ? 5.874 5.366 -49.506 1.00 91.88 209 ILE A N 1
ATOM 1731 C CA . ILE A 1 209 ? 4.496 5.470 -50.012 1.00 91.88 209 ILE A CA 1
ATOM 1732 C C . ILE A 1 209 ? 4.461 6.213 -51.349 1.00 91.88 209 ILE A C 1
ATOM 1734 O O . ILE A 1 209 ? 3.797 5.768 -52.276 1.00 91.88 209 ILE A O 1
ATOM 1738 N N . VAL A 1 210 ? 5.172 7.338 -51.464 1.00 89.12 210 VAL A N 1
ATOM 1739 C CA . VAL A 1 210 ? 5.204 8.115 -52.711 1.00 89.12 210 VAL A CA 1
ATOM 1740 C C . VAL A 1 210 ? 5.798 7.288 -53.857 1.00 89.12 210 VAL A C 1
ATOM 1742 O O . VAL A 1 210 ? 5.256 7.321 -54.954 1.00 89.12 210 VAL A O 1
ATOM 1745 N N . SER A 1 211 ? 6.843 6.492 -53.606 1.00 78.81 211 SER A N 1
ATOM 1746 C CA . SER A 1 211 ? 7.427 5.605 -54.621 1.00 78.81 211 SER A CA 1
ATOM 1747 C C . SER A 1 211 ? 6.544 4.415 -55.003 1.00 78.81 211 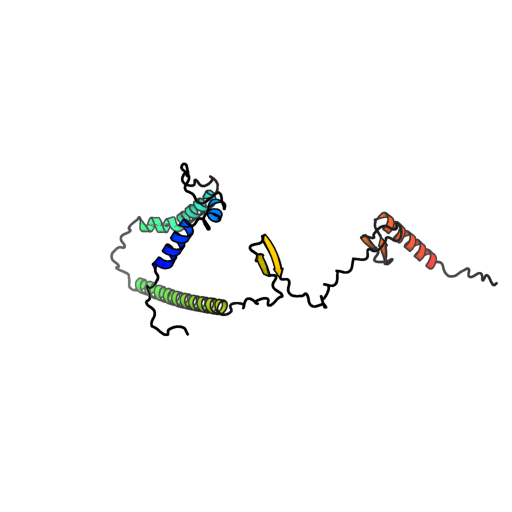SER A C 1
ATOM 1749 O O . SER A 1 211 ? 6.659 3.926 -56.118 1.00 78.81 211 SER A O 1
ATOM 1751 N N . GLU A 1 212 ? 5.664 3.947 -54.115 1.00 70.62 212 GLU A N 1
ATOM 1752 C CA . GLU A 1 212 ? 4.714 2.867 -54.427 1.00 70.62 212 GLU A CA 1
ATOM 1753 C C . GLU A 1 212 ? 3.480 3.357 -55.207 1.00 70.62 212 GLU A C 1
ATOM 1755 O O . GLU A 1 212 ? 2.773 2.548 -55.807 1.00 70.62 212 GLU A O 1
ATOM 1760 N N . VAL A 1 213 ? 3.219 4.670 -55.217 1.00 65.44 213 VAL A N 1
ATOM 1761 C CA . VAL A 1 213 ? 2.091 5.297 -55.935 1.00 65.44 213 VAL A CA 1
ATOM 1762 C C . VAL A 1 213 ? 2.478 5.752 -57.357 1.00 65.44 213 VAL A C 1
ATOM 1764 O O . VAL A 1 213 ? 1.601 6.092 -58.148 1.00 65.44 213 VAL A O 1
ATOM 1767 N N . GLU A 1 214 ? 3.757 5.684 -57.737 1.00 54.19 214 GLU A N 1
ATOM 1768 C CA . GLU A 1 214 ? 4.183 5.781 -59.142 1.00 54.19 214 GLU A CA 1
ATOM 1769 C C . GLU A 1 214 ? 3.822 4.465 -59.868 1.00 54.19 214 GLU A C 1
ATOM 1771 O O . GLU A 1 214 ? 4.344 3.400 -59.519 1.00 54.19 214 GLU A O 1
ATOM 1776 N N . PRO A 1 215 ? 2.904 4.473 -60.855 1.00 54.00 215 PRO A N 1
ATOM 1777 C CA . PRO A 1 215 ? 2.426 3.245 -61.472 1.00 54.00 215 PRO A CA 1
ATOM 1778 C C . PRO A 1 215 ? 3.526 2.628 -62.334 1.00 54.00 215 PRO A C 1
ATOM 1780 O O . PRO A 1 215 ? 3.931 3.224 -63.324 1.00 54.00 215 PRO A O 1
ATOM 1783 N N . ALA A 1 216 ? 3.973 1.426 -61.960 1.00 55.28 216 ALA A N 1
ATOM 1784 C CA . ALA A 1 216 ? 4.359 0.297 -62.817 1.00 55.28 216 ALA A CA 1
ATOM 1785 C C . ALA A 1 216 ? 4.735 0.575 -64.298 1.00 55.28 216 ALA A C 1
ATOM 1787 O O . ALA A 1 216 ? 4.282 -0.140 -65.185 1.00 55.28 216 ALA A O 1
ATOM 1788 N N . ASN A 1 217 ? 5.600 1.546 -64.583 1.00 55.34 217 ASN A N 1
ATOM 1789 C CA . ASN A 1 217 ? 6.056 1.874 -65.933 1.00 55.34 217 ASN A CA 1
ATOM 1790 C C . ASN A 1 217 ? 7.579 1.951 -65.950 1.00 55.34 217 ASN A C 1
ATOM 1792 O O . ASN A 1 217 ? 8.145 3.018 -66.113 1.00 55.34 217 ASN A O 1
ATOM 1796 N N . ASP A 1 218 ? 8.230 0.814 -65.706 1.00 54.91 218 ASP A N 1
ATOM 1797 C CA . ASP A 1 218 ? 9.473 0.431 -66.390 1.00 54.91 218 ASP A CA 1
ATOM 1798 C C . ASP A 1 218 ? 9.943 -0.936 -65.879 1.00 54.91 218 ASP A C 1
ATOM 1800 O O . ASP A 1 218 ? 10.997 -1.106 -65.269 1.00 54.91 218 ASP A O 1
ATOM 1804 N N . CYS A 1 219 ? 9.162 -1.978 -66.177 1.00 48.97 219 CYS A N 1
ATOM 1805 C CA . CYS A 1 219 ? 9.694 -3.336 -66.160 1.00 48.97 219 CYS A CA 1
ATOM 1806 C C . CYS A 1 219 ? 10.447 -3.592 -67.476 1.00 48.97 219 CYS A C 1
ATOM 1808 O O . CYS A 1 219 ? 10.023 -4.383 -68.323 1.00 48.97 219 CYS A O 1
ATOM 1810 N N . LYS A 1 220 ? 11.593 -2.924 -67.667 1.00 51.34 220 LYS A N 1
ATOM 1811 C CA . LYS A 1 220 ? 12.591 -3.391 -68.635 1.00 51.34 220 LYS A CA 1
ATOM 1812 C C . LYS A 1 220 ? 13.301 -4.601 -68.042 1.00 51.34 220 LYS A C 1
ATOM 1814 O O . LYS A 1 220 ? 14.323 -4.520 -67.376 1.00 51.34 220 LYS A O 1
ATOM 1819 N N . ARG A 1 221 ? 12.676 -5.740 -68.321 1.00 48.12 221 ARG A N 1
ATOM 1820 C CA . ARG A 1 221 ? 13.226 -7.091 -68.426 1.00 48.12 221 ARG A CA 1
ATOM 1821 C C . ARG A 1 221 ? 14.722 -7.093 -68.792 1.00 48.12 221 ARG A C 1
ATOM 1823 O O . ARG A 1 221 ? 15.058 -7.093 -69.972 1.00 48.12 221 ARG A O 1
ATOM 1830 N N . MET A 1 222 ? 15.610 -7.195 -67.805 1.00 43.19 222 MET A N 1
ATOM 1831 C CA . MET A 1 222 ? 16.929 -7.795 -68.025 1.00 43.19 222 MET A CA 1
ATOM 1832 C C . MET A 1 222 ? 16.740 -9.312 -68.005 1.00 43.19 222 MET A C 1
ATOM 1834 O O . MET A 1 222 ? 16.616 -9.939 -66.956 1.00 43.19 222 MET A O 1
ATOM 1838 N N . LYS A 1 223 ? 16.605 -9.884 -69.204 1.00 46.41 223 LYS A N 1
ATOM 1839 C CA . LYS A 1 223 ? 16.836 -11.308 -69.443 1.00 46.41 223 LYS A CA 1
ATOM 1840 C C . LYS A 1 223 ? 18.350 -11.523 -69.507 1.00 46.41 223 LYS A C 1
ATOM 1842 O O . LYS A 1 223 ? 18.989 -10.792 -70.252 1.00 46.41 223 LYS A O 1
ATOM 1847 N N . MET A 1 224 ? 18.788 -12.514 -68.724 1.00 41.53 224 MET A N 1
ATOM 1848 C CA . MET A 1 224 ? 19.995 -13.359 -68.795 1.00 41.53 224 MET A CA 1
ATOM 1849 C C . MET A 1 224 ? 21.253 -12.777 -69.436 1.00 41.53 224 MET A C 1
ATOM 1851 O O . MET A 1 224 ? 21.239 -12.554 -70.663 1.00 41.53 224 MET A O 1
#

Radius of gyration: 42.82 Å; Cα contacts (8 Å, |Δi|>4): 94; chains: 1; bounding box: 85×68×115 Å

Nearest PDB structures (foldseek):
  8xvt-assembly1_N  TM=3.494E-01  e=1.490E-04  Homo sapiens
  8x1c-assembly1_L  TM=7.017E-01  e=2.127E-01  Homo sapiens
  7zi4-assembly1_Q  TM=4.220E-01  e=3.519E-02  Homo sapiens
  8oot-assembly1_I  TM=5.447E-01  e=3.626E-01  Thermochaetoides thermophila
  9b1e-assembly1_B  TM=1.527E-01  e=6.411E-02  Saccharomyces cerevisiae W303

pLDDT: mean 77.15, std 14.64, range [41.53, 97.12]

Solvent-accessible surface area (backbone atoms only — not comparable to full-atom values): 14385 Å² total; per-residue (Å²): 135,82,84,94,63,91,80,66,94,70,70,64,78,57,50,65,59,52,52,50,55,52,45,63,71,65,54,79,58,50,59,62,50,47,59,54,96,77,22,83,64,92,56,103,79,73,71,83,88,78,79,64,92,76,75,48,58,70,56,52,50,50,53,50,51,51,49,62,74,39,43,66,59,54,50,59,62,71,50,73,72,74,75,70,81,86,81,66,54,74,70,61,50,49,52,52,52,52,50,51,50,52,52,50,52,54,50,53,53,51,50,53,54,50,54,52,49,53,52,50,52,50,52,57,60,72,60,58,76,77,78,79,78,80,91,61,84,61,74,43,80,43,78,42,96,87,76,48,77,44,72,49,64,61,79,75,60,93,76,67,76,68,72,77,71,79,76,78,82,82,77,50,54,9,80,79,76,71,40,70,31,77,49,63,42,91,84,80,67,48,36,26,57,49,72,72,46,46,49,54,54,52,53,51,49,51,52,50,52,57,60,71,68,55,75,92,80,78,86,78,76,82,74,132

Sequence (224 aa):
MVPTRSRRENAGRNMQQLIQQQLNKEGDNDEFYSAIYGGFKEVDQDDDFESPPHSSDDERLRQKQMLERDKNWAIARINKMSVPENSCDPKTQRQRLEEAKKTAVQNIESLKRFEQFELERKKRQQKAIPRQILHGPRIKEMFTADGKHLVLVPELLPNEKLFPKPKKREFRVCSVKGKSARYMDPITRLPYADVKAFQTIRDAYRKFIVSEVEPANDCKRMKM